Protein AF-X1IWS5-F1 (afdb_monomer_lite)

Radius of gyration: 31.5 Å; chains: 1; bounding box: 77×62×63 Å

Foldseek 3Di:
DVVVVVVVVVVVVVVVVVVLVCCQPPVADDPDDDPDDDDDPVVVVVVVVVVVVVVCCQQCVVPPCCPPPNPVVDDDDDDDDDDHSNVVVVVVVVVVVVVVVVVVVVPPDPDDPDQDDDPPDGDDSVPDQHSVNPCVVVCPPPVNVVVVVCVVVVVVVPVVVVVVVVVVVVVVVVVQPPVDPVSVVVVVVVVVVVVVVVCVVVVD

Secondary structure (DSSP, 8-state):
-HHHHHHHHHHHHHHHHHHHHHIIIIISPPSS---PPPPPHHHHHHHHHHHHHHHHHHHTTIIIIIIIIITTTSTTPPP-S---HHHHHHHHHHHHHHHHHHHHHH-SSPPP-PPP-BTTBPPPGGGS--TTGGGHHHHTSHHHHHHHHHHHTTTT-HHHHHHHHHHHHHHHHHTT--S-HHHHHHHHHHHHHHHHHHHHHHT-

Organism: NCBI:txid412755

pLDDT: mean 88.56, std 8.05, range [50.59, 98.0]

Structure (mmCIF, N/CA/C/O backbone):
data_AF-X1IWS5-F1
#
_entry.id   AF-X1IWS5-F1
#
loop_
_atom_site.group_PDB
_atom_site.id
_atom_site.type_symbol
_atom_site.label_atom_id
_atom_site.label_alt_id
_atom_site.label_comp_id
_atom_site.label_asym_id
_atom_site.label_entity_id
_atom_site.label_seq_id
_atom_site.pdbx_PDB_ins_code
_atom_site.Cartn_x
_atom_site.Cartn_y
_atom_site.Cartn_z
_atom_site.occupancy
_atom_site.B_iso_or_equiv
_atom_site.auth_seq_id
_atom_site.auth_comp_id
_atom_site.auth_asym_id
_atom_site.auth_atom_id
_atom_site.pdbx_PDB_model_num
ATOM 1 N N . VAL A 1 1 ? -4.267 10.497 -19.149 1.00 85.88 1 VAL A N 1
ATOM 2 C CA . VAL A 1 1 ? -5.538 9.809 -18.801 1.00 85.88 1 VAL A CA 1
ATOM 3 C C . VAL A 1 1 ? -5.326 8.331 -18.490 1.00 85.88 1 VAL A C 1
ATOM 5 O O . VAL A 1 1 ? -5.629 7.945 -17.374 1.00 85.88 1 VAL A O 1
ATOM 8 N N . VAL A 1 2 ? -4.747 7.526 -19.393 1.00 93.75 2 VAL A N 1
ATOM 9 C CA . VAL A 1 2 ? -4.527 6.076 -19.165 1.00 93.75 2 VAL A CA 1
ATOM 10 C C . VAL A 1 2 ? -3.767 5.785 -17.864 1.00 93.75 2 VAL A C 1
ATOM 12 O O . VAL A 1 2 ? -4.237 5.004 -17.050 1.00 93.75 2 VAL A O 1
ATOM 15 N N . TRP A 1 3 ? -2.659 6.485 -17.604 1.00 93.25 3 TRP A N 1
ATOM 16 C CA . TRP A 1 3 ? -1.883 6.320 -16.366 1.00 93.25 3 TRP A CA 1
ATOM 17 C C . TRP A 1 3 ? -2.678 6.617 -15.092 1.00 93.25 3 TRP A C 1
ATOM 19 O O . TRP A 1 3 ? -2.569 5.881 -14.117 1.00 93.25 3 TRP A O 1
ATOM 29 N N . LEU A 1 4 ? -3.511 7.662 -15.112 1.00 90.44 4 LEU A N 1
ATOM 30 C CA . LEU A 1 4 ? -4.371 8.013 -13.980 1.00 90.44 4 LEU A CA 1
ATOM 31 C C . LEU A 1 4 ? -5.447 6.950 -13.765 1.00 90.44 4 LEU A C 1
ATOM 33 O O . LEU A 1 4 ? -5.669 6.539 -12.633 1.00 90.44 4 LEU A O 1
ATOM 37 N N . ALA A 1 5 ? -6.064 6.460 -14.843 1.00 95.00 5 ALA A N 1
ATOM 38 C CA . ALA A 1 5 ? -7.051 5.389 -14.765 1.00 95.00 5 ALA A CA 1
ATOM 39 C C . ALA A 1 5 ? -6.439 4.106 -14.178 1.00 95.00 5 ALA A C 1
ATOM 41 O O . ALA A 1 5 ? -7.005 3.524 -13.254 1.00 95.00 5 ALA A O 1
ATOM 42 N N . THR A 1 6 ? -5.248 3.711 -14.639 1.00 95.31 6 THR A N 1
ATOM 43 C CA . THR A 1 6 ? -4.528 2.553 -14.093 1.00 95.31 6 THR A CA 1
ATOM 44 C C . THR A 1 6 ? -4.140 2.763 -12.628 1.00 95.31 6 THR A C 1
ATOM 46 O O . THR A 1 6 ? -4.289 1.844 -11.827 1.00 95.31 6 THR A O 1
ATOM 49 N N . ALA A 1 7 ? -3.692 3.963 -12.244 1.00 94.94 7 ALA A N 1
ATOM 50 C CA . ALA A 1 7 ? -3.345 4.279 -10.858 1.00 94.94 7 ALA A CA 1
ATOM 51 C C . ALA A 1 7 ? -4.570 4.246 -9.926 1.00 94.94 7 ALA A C 1
ATOM 53 O O . ALA A 1 7 ? -4.507 3.663 -8.843 1.00 94.94 7 ALA A O 1
ATOM 54 N N . MET A 1 8 ? -5.702 4.812 -10.356 1.00 95.88 8 MET A N 1
ATOM 55 C CA . MET A 1 8 ? -6.962 4.746 -9.610 1.00 95.88 8 MET A CA 1
ATOM 56 C C . MET A 1 8 ? -7.436 3.302 -9.455 1.00 95.88 8 MET A C 1
ATOM 58 O O . MET A 1 8 ? -7.786 2.888 -8.352 1.00 95.88 8 MET A O 1
ATOM 62 N N . PHE A 1 9 ? -7.380 2.514 -10.530 1.00 95.56 9 PHE A N 1
ATOM 63 C CA . PHE A 1 9 ? -7.715 1.096 -10.478 1.00 95.56 9 PHE A CA 1
ATOM 64 C C . PHE A 1 9 ? -6.797 0.336 -9.508 1.00 95.56 9 PHE A C 1
ATOM 66 O O . PHE A 1 9 ? -7.281 -0.397 -8.647 1.00 95.56 9 PHE A O 1
ATOM 73 N N . GLY A 1 10 ? -5.485 0.585 -9.555 1.00 95.44 10 GLY A N 1
ATOM 74 C CA . GLY A 1 10 ? -4.523 0.026 -8.604 1.00 95.44 10 GLY A CA 1
ATOM 75 C C . GLY A 1 10 ? -4.870 0.341 -7.145 1.00 95.44 10 GLY A C 1
ATOM 76 O O . GLY A 1 10 ? -4.892 -0.569 -6.321 1.00 95.44 10 GLY A O 1
ATOM 77 N N . SER A 1 11 ? -5.231 1.591 -6.839 1.00 96.75 11 SER A N 1
ATOM 78 C CA . SER A 1 11 ? -5.674 2.008 -5.497 1.00 96.75 11 SER A CA 1
ATOM 79 C C . SER A 1 11 ? -6.922 1.249 -5.020 1.00 96.75 11 SER A C 1
ATOM 81 O O . SER A 1 11 ? -7.015 0.835 -3.865 1.00 96.75 11 SER A O 1
ATOM 83 N N . THR A 1 12 ? -7.880 0.982 -5.914 1.00 95.06 12 THR A N 1
ATOM 84 C CA . THR A 1 12 ? -9.062 0.181 -5.545 1.00 95.06 12 THR A CA 1
ATOM 85 C C . THR A 1 12 ? -8.719 -1.282 -5.258 1.00 95.06 12 THR A C 1
ATOM 87 O O . THR A 1 12 ? -9.270 -1.870 -4.328 1.00 95.06 12 THR A O 1
ATOM 90 N N . LEU A 1 13 ? -7.771 -1.866 -6.000 1.00 93.94 13 LEU A N 1
ATOM 91 C CA . LEU A 1 13 ? -7.316 -3.237 -5.765 1.00 93.94 13 LEU A CA 1
ATOM 92 C C . LEU A 1 13 ? -6.534 -3.372 -4.453 1.0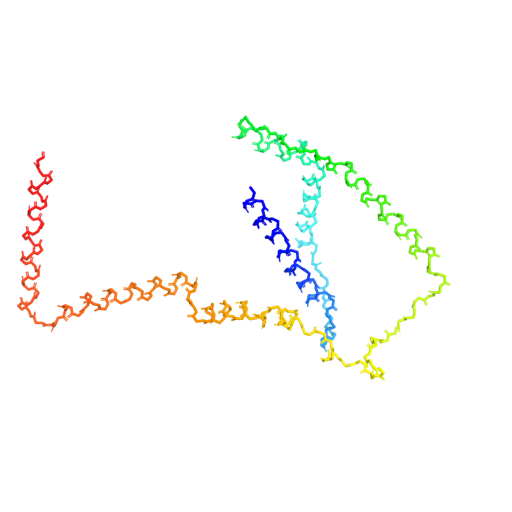0 93.94 13 LEU A C 1
ATOM 94 O O . LEU A 1 13 ? -6.697 -4.373 -3.753 1.00 93.94 13 LEU A O 1
ATOM 98 N N . THR A 1 14 ? -5.714 -2.379 -4.088 1.00 96.00 14 THR A N 1
ATOM 99 C CA . THR A 1 14 ? -5.007 -2.393 -2.798 1.00 96.00 14 THR A CA 1
ATOM 100 C C . THR A 1 14 ? -5.990 -2.287 -1.641 1.00 96.00 14 THR A C 1
ATOM 102 O O . THR A 1 14 ? -5.892 -3.075 -0.701 1.00 96.00 14 THR A O 1
ATOM 105 N N . LEU A 1 15 ? -6.988 -1.401 -1.735 1.00 95.88 15 LEU A N 1
ATOM 106 C CA . LEU A 1 15 ? -8.061 -1.309 -0.745 1.00 95.88 15 LEU A CA 1
ATOM 107 C C . LEU A 1 15 ? -8.789 -2.651 -0.588 1.00 95.88 15 LEU A C 1
ATOM 109 O O . LEU A 1 15 ? -8.927 -3.143 0.530 1.00 95.88 15 LEU A O 1
ATOM 113 N N . ALA A 1 16 ? -9.186 -3.286 -1.695 1.00 92.94 16 ALA A N 1
ATOM 114 C CA . ALA A 1 16 ? -9.821 -4.602 -1.669 1.00 92.94 16 ALA A CA 1
ATOM 115 C C . ALA A 1 16 ? -8.928 -5.658 -0.983 1.00 92.94 16 ALA A C 1
ATOM 117 O O . ALA A 1 16 ? -9.393 -6.436 -0.146 1.00 92.94 16 ALA A O 1
ATOM 118 N N . SER A 1 17 ? -7.625 -5.671 -1.274 1.00 93.12 17 SER A N 1
ATOM 119 C CA . SER A 1 17 ? -6.685 -6.584 -0.617 1.00 93.12 17 SER A CA 1
ATOM 120 C C . SER A 1 17 ? -6.613 -6.360 0.898 1.00 93.12 17 SER A C 1
ATOM 122 O O . SER A 1 17 ? -6.650 -7.328 1.657 1.00 93.12 17 SER A O 1
ATOM 124 N N . PHE A 1 18 ? -6.544 -5.105 1.353 1.00 95.19 18 PHE A N 1
ATOM 125 C CA . PHE A 1 18 ? -6.494 -4.788 2.783 1.00 95.19 18 PHE A CA 1
ATOM 126 C C . PHE A 1 18 ? -7.797 -5.122 3.509 1.00 95.19 18 PHE A C 1
ATOM 128 O O . PHE A 1 18 ? -7.741 -5.624 4.627 1.00 95.19 18 PHE A O 1
ATOM 135 N N . VAL A 1 19 ? -8.957 -4.931 2.874 1.00 94.00 19 VAL A N 1
ATOM 136 C CA . VAL A 1 19 ? -10.251 -5.345 3.442 1.00 94.00 19 VAL A CA 1
ATOM 137 C C . VAL A 1 19 ? -10.275 -6.852 3.694 1.00 94.00 19 VAL A C 1
ATOM 139 O O . VAL A 1 19 ? -10.638 -7.278 4.789 1.00 94.00 19 VAL A O 1
ATOM 142 N N . LYS A 1 20 ? -9.824 -7.661 2.723 1.00 93.50 20 LYS A N 1
ATOM 143 C CA . LYS A 1 20 ? -9.719 -9.115 2.907 1.00 93.50 20 LYS A CA 1
ATOM 144 C C . LYS A 1 20 ? -8.756 -9.469 4.038 1.00 93.50 20 LYS A C 1
ATOM 146 O O . LYS A 1 20 ? -9.070 -10.351 4.827 1.00 93.50 20 LYS A O 1
ATOM 151 N N . LEU A 1 21 ? -7.601 -8.804 4.109 1.00 93.94 21 LEU A N 1
ATOM 152 C CA . LEU A 1 21 ? -6.614 -9.039 5.163 1.00 93.94 21 LEU A CA 1
ATOM 153 C C . LEU A 1 21 ? -7.229 -8.767 6.539 1.00 93.94 21 LEU A C 1
ATOM 155 O O . LEU A 1 21 ? -7.232 -9.661 7.372 1.00 93.94 21 LEU A O 1
ATOM 159 N N . ILE A 1 22 ? -7.811 -7.584 6.748 1.00 94.00 22 ILE A N 1
ATOM 160 C CA . ILE A 1 22 ? -8.425 -7.196 8.028 1.00 94.00 22 ILE A CA 1
ATOM 161 C C . ILE A 1 22 ? -9.546 -8.165 8.412 1.00 94.00 22 ILE A C 1
ATOM 163 O O . ILE A 1 22 ? -9.623 -8.585 9.566 1.00 94.00 22 ILE A O 1
ATOM 167 N N . TYR A 1 23 ? -10.388 -8.545 7.445 1.00 91.19 23 TYR A N 1
ATOM 168 C CA . TYR A 1 23 ? -11.440 -9.528 7.670 1.00 91.19 23 TYR A CA 1
ATOM 169 C C . TYR A 1 23 ? -10.862 -10.867 8.142 1.00 91.19 23 TYR A C 1
ATOM 171 O O . TYR A 1 23 ? -11.242 -11.373 9.196 1.00 91.19 23 TYR A O 1
ATOM 179 N N . ALA A 1 24 ? -9.892 -11.392 7.394 1.00 90.25 24 ALA A N 1
ATOM 180 C CA . ALA A 1 24 ? -9.259 -12.676 7.653 1.00 90.25 24 ALA A CA 1
ATOM 181 C C . ALA A 1 24 ? -8.506 -12.728 8.988 1.00 90.25 24 ALA A C 1
ATOM 183 O O . ALA A 1 24 ? -8.481 -13.777 9.620 1.00 90.25 24 ALA A O 1
ATOM 184 N N . THR A 1 25 ? -7.871 -11.630 9.408 1.00 90.25 25 THR A N 1
ATOM 185 C CA . THR A 1 25 ? -7.008 -11.625 10.597 1.00 90.25 25 THR A CA 1
ATOM 186 C C . THR A 1 25 ? -7.722 -11.209 11.877 1.00 90.25 25 THR A C 1
ATOM 188 O O . THR A 1 25 ? -7.353 -11.698 12.938 1.00 90.25 25 THR A O 1
ATOM 191 N N . PHE A 1 26 ? -8.697 -10.295 11.806 1.00 89.75 26 PHE A N 1
ATOM 192 C CA . PHE A 1 26 ? -9.299 -9.684 13.001 1.00 89.75 26 PHE A CA 1
ATOM 193 C C . PHE A 1 26 ? -10.804 -9.906 13.146 1.00 89.75 26 PHE A C 1
ATOM 195 O O . PHE A 1 26 ? -11.304 -9.835 14.264 1.00 89.75 26 PHE A O 1
ATOM 202 N N . LEU A 1 27 ? -11.537 -10.122 12.048 1.00 87.56 27 LEU A N 1
ATOM 203 C CA . LEU A 1 27 ? -13.005 -10.213 12.079 1.00 87.56 27 LEU A CA 1
ATOM 204 C C . LEU A 1 27 ? -13.530 -11.642 11.926 1.00 87.56 27 LEU A C 1
ATOM 206 O O . LEU A 1 27 ? -14.724 -11.869 12.114 1.00 87.56 27 LEU A O 1
ATOM 210 N N . THR A 1 28 ? -12.668 -12.596 11.574 1.00 83.69 28 THR A N 1
ATOM 211 C CA . THR A 1 28 ? -13.048 -14.006 11.515 1.00 83.69 28 THR A CA 1
ATOM 212 C C . THR A 1 28 ? -13.202 -14.580 12.919 1.00 83.69 28 THR A C 1
ATOM 214 O O . THR A 1 28 ? -12.472 -14.215 13.843 1.00 83.69 28 THR A O 1
ATOM 217 N N . VAL A 1 29 ? -14.144 -15.507 13.081 1.00 78.50 29 VAL A N 1
ATOM 218 C CA . VAL A 1 29 ? -14.305 -16.239 14.339 1.00 78.50 29 VAL A CA 1
ATOM 219 C C . VAL A 1 29 ? -13.147 -17.235 14.458 1.00 78.50 29 VAL A C 1
ATOM 221 O O . VAL A 1 29 ? -12.922 -18.004 13.522 1.00 78.50 29 VAL A O 1
ATOM 224 N N . PRO A 1 30 ? -12.381 -17.229 15.562 1.00 74.88 30 PRO A N 1
ATOM 225 C CA . PRO A 1 30 ? -11.330 -18.214 15.763 1.00 74.88 30 PRO A CA 1
ATOM 226 C C . PRO A 1 30 ? -11.950 -19.591 16.013 1.00 74.88 30 PRO A C 1
ATOM 228 O O . PRO A 1 30 ? -12.852 -19.726 16.835 1.00 74.88 30 PRO A O 1
ATOM 231 N N . GLU A 1 31 ? -11.421 -20.629 15.364 1.00 70.12 31 GLU A N 1
ATOM 232 C CA . GLU A 1 31 ? -11.862 -22.014 15.596 1.00 70.12 31 GLU A CA 1
ATOM 233 C C . GLU A 1 31 ? -11.611 -22.470 17.042 1.00 70.12 31 GLU A C 1
ATOM 235 O O . GLU A 1 31 ? -12.337 -23.310 17.573 1.00 70.12 31 GLU A O 1
ATOM 240 N N . LYS A 1 32 ? -10.572 -21.927 17.698 1.00 74.62 32 LYS A N 1
ATOM 241 C CA . LYS A 1 32 ? -10.212 -22.247 19.084 1.00 74.62 32 LYS A CA 1
ATOM 242 C C . LYS A 1 32 ? -9.788 -20.990 19.847 1.00 74.62 32 LYS A C 1
ATOM 244 O O . LYS A 1 32 ? -8.944 -20.238 19.355 1.00 74.62 32 LYS A O 1
ATOM 249 N N . PRO A 1 33 ? -10.308 -20.766 21.066 1.00 68.31 33 PRO A N 1
ATOM 250 C CA . PRO A 1 33 ? -9.849 -19.679 21.914 1.00 68.31 33 PRO A CA 1
ATOM 251 C C . PRO A 1 33 ? -8.447 -20.008 22.435 1.00 68.31 33 PRO A C 1
ATOM 253 O O . PRO A 1 33 ? -8.267 -20.830 23.332 1.00 68.31 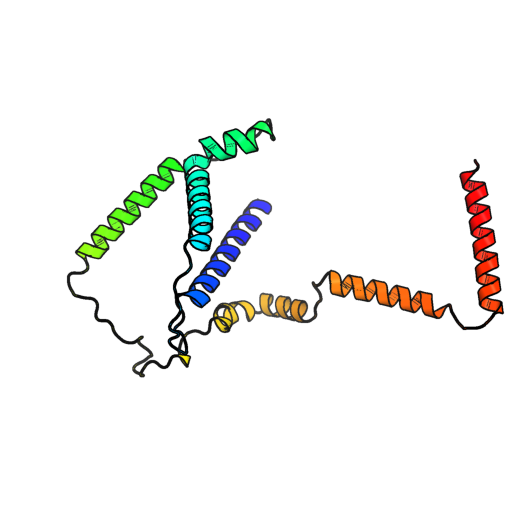33 PRO A O 1
ATOM 256 N N . HIS A 1 34 ? -7.433 -19.373 21.857 1.00 73.75 34 HIS A N 1
ATOM 257 C CA . HIS A 1 34 ? -6.071 -19.444 22.368 1.00 73.75 34 HIS A CA 1
ATOM 258 C C . HIS A 1 34 ? -5.842 -18.311 23.370 1.00 73.75 34 HIS A C 1
ATOM 260 O O . HIS A 1 34 ? -6.122 -17.150 23.079 1.00 73.75 34 HIS A O 1
ATOM 266 N N . SER A 1 35 ? -5.303 -18.629 24.550 1.00 78.62 35 SER A N 1
ATOM 267 C CA . SER A 1 35 ? -4.837 -17.619 25.504 1.00 78.62 35 SER A CA 1
ATOM 268 C C . SER A 1 35 ? -3.512 -17.035 25.009 1.00 78.62 35 SER A C 1
ATOM 270 O O . SER A 1 35 ? -2.429 -17.475 25.404 1.00 78.62 35 SER A O 1
ATOM 272 N N . VAL A 1 36 ? -3.592 -16.094 24.072 1.00 83.50 36 VAL A N 1
ATOM 273 C CA . VAL A 1 36 ? -2.417 -15.442 23.490 1.00 83.50 36 VAL A CA 1
ATOM 274 C C . VAL A 1 36 ? -2.050 -14.224 24.329 1.00 83.50 36 VAL A C 1
ATOM 276 O O . VAL A 1 36 ? -2.916 -13.473 24.774 1.00 83.50 36 VAL A O 1
ATOM 279 N N . LYS A 1 37 ? -0.753 -14.032 24.570 1.00 86.00 37 LYS A N 1
ATOM 280 C CA . LYS A 1 37 ? -0.247 -12.828 25.228 1.00 86.00 37 LYS A CA 1
ATOM 281 C C . LYS A 1 37 ? -0.168 -11.690 24.213 1.00 86.00 37 LYS A C 1
ATOM 283 O O . LYS A 1 37 ? 0.318 -11.896 23.103 1.00 86.00 37 LYS A O 1
ATOM 288 N N . GLU A 1 38 ? -0.581 -10.500 24.637 1.00 86.75 38 GLU A N 1
ATOM 289 C CA . GLU A 1 38 ? -0.442 -9.274 23.851 1.00 86.75 38 GLU A CA 1
ATOM 290 C C . GLU A 1 38 ? 1.018 -8.955 23.503 1.00 86.75 38 GLU A C 1
ATOM 292 O O . GLU A 1 38 ? 1.970 -9.369 24.180 1.00 86.75 38 GLU A O 1
ATOM 297 N N . VAL A 1 39 ? 1.179 -8.195 22.422 1.00 89.81 39 VAL A N 1
ATOM 298 C CA . VAL A 1 39 ? 2.477 -7.829 21.850 1.00 89.81 39 VAL A CA 1
ATOM 299 C C . VAL A 1 39 ? 3.349 -7.094 22.879 1.00 89.81 39 VAL A C 1
ATOM 301 O O . VAL A 1 39 ? 2.885 -6.244 23.637 1.00 89.81 39 VAL A O 1
ATOM 304 N N . SER A 1 40 ? 4.648 -7.410 22.909 1.00 92.88 40 SER A N 1
ATOM 305 C CA . SER A 1 40 ? 5.596 -6.766 23.824 1.00 92.88 40 SER A CA 1
ATOM 306 C C . SER A 1 40 ? 5.856 -5.299 23.452 1.00 92.88 40 SER A C 1
ATOM 308 O O . SER A 1 40 ? 5.810 -4.908 22.282 1.00 92.88 40 SER A O 1
ATOM 310 N N . ALA A 1 41 ? 6.212 -4.479 24.446 1.00 90.12 41 ALA A N 1
ATOM 311 C CA . ALA A 1 41 ? 6.470 -3.049 24.245 1.00 90.12 41 ALA A CA 1
ATOM 312 C C . ALA A 1 41 ? 7.549 -2.769 23.178 1.00 90.12 41 ALA A C 1
ATOM 314 O O . ALA A 1 41 ? 7.423 -1.821 22.407 1.00 90.12 41 ALA A O 1
ATOM 315 N N . SER A 1 42 ? 8.568 -3.632 23.070 1.00 94.06 42 SER A N 1
ATOM 316 C CA . SER A 1 42 ? 9.640 -3.495 22.073 1.00 94.06 42 SER A CA 1
ATOM 317 C C . SER A 1 42 ? 9.150 -3.593 20.626 1.00 94.06 42 SER A C 1
ATOM 319 O O . SER A 1 42 ? 9.801 -3.051 19.738 1.00 94.06 42 SER A O 1
ATOM 321 N N . MET A 1 43 ? 8.035 -4.284 20.373 1.00 93.62 43 MET A N 1
ATOM 322 C CA . MET A 1 43 ? 7.447 -4.401 19.036 1.00 93.62 43 MET A CA 1
ATOM 323 C C . MET A 1 43 ? 6.362 -3.341 18.805 1.00 93.62 43 MET A C 1
ATOM 325 O O . MET A 1 43 ? 6.216 -2.844 17.691 1.00 93.62 43 MET A O 1
ATOM 329 N N . TRP A 1 44 ? 5.649 -2.933 19.859 1.00 95.25 44 TRP A N 1
ATOM 330 C CA . TRP A 1 44 ? 4.635 -1.879 19.779 1.00 95.25 44 TRP A CA 1
ATOM 331 C C . TRP A 1 44 ? 5.232 -0.496 19.478 1.00 95.25 44 TRP A C 1
ATOM 333 O O . TRP A 1 44 ? 4.692 0.231 18.645 1.00 95.25 44 TRP A O 1
ATOM 343 N N . ILE A 1 45 ? 6.377 -0.153 20.084 1.00 95.81 45 ILE A N 1
ATOM 344 C CA . ILE A 1 45 ? 7.021 1.161 19.910 1.00 95.81 45 ILE A CA 1
ATOM 345 C C . ILE A 1 45 ? 7.320 1.468 18.425 1.00 95.81 45 ILE A C 1
ATOM 347 O O . ILE A 1 45 ? 6.856 2.507 17.948 1.00 95.81 45 ILE A O 1
ATOM 351 N N . PRO A 1 46 ? 8.008 0.598 17.649 1.00 95.88 46 PRO A N 1
ATOM 352 C CA . PRO A 1 46 ? 8.225 0.843 16.222 1.00 95.88 46 PRO A CA 1
ATOM 353 C C . PRO A 1 46 ? 6.930 1.018 15.423 1.00 95.88 46 PRO A C 1
ATOM 355 O O . PRO A 1 46 ? 6.862 1.887 14.557 1.00 95.88 46 PRO A O 1
ATOM 358 N N . MET A 1 47 ? 5.888 0.233 15.720 1.00 95.62 47 MET A N 1
ATOM 359 C CA . MET A 1 47 ? 4.609 0.322 15.006 1.00 95.62 47 MET A CA 1
ATOM 360 C C . MET A 1 47 ? 3.923 1.672 15.231 1.00 95.62 47 MET A C 1
ATOM 362 O O . MET A 1 47 ? 3.445 2.286 14.278 1.00 95.62 47 MET A O 1
ATOM 366 N N . VAL A 1 48 ? 3.923 2.170 16.470 1.00 96.00 48 VAL A N 1
ATOM 367 C CA . VAL A 1 48 ? 3.348 3.481 16.804 1.00 96.00 48 VAL A CA 1
ATOM 368 C C . VAL A 1 48 ? 4.140 4.616 16.175 1.00 96.00 48 VAL A C 1
ATOM 370 O O . VAL A 1 48 ? 3.542 5.553 15.652 1.00 96.00 48 VAL A O 1
ATOM 373 N N . ILE A 1 49 ? 5.472 4.524 16.172 1.00 97.38 49 ILE A N 1
ATOM 374 C CA . ILE A 1 49 ? 6.327 5.516 15.512 1.00 97.38 49 ILE A CA 1
ATOM 375 C C . ILE A 1 49 ? 6.003 5.576 14.015 1.00 97.38 49 ILE A C 1
ATOM 377 O O . ILE A 1 49 ? 5.782 6.663 13.483 1.00 97.38 49 ILE A O 1
ATOM 381 N N . MET A 1 50 ? 5.906 4.424 13.343 1.00 96.88 50 MET A N 1
ATOM 382 C CA . MET A 1 50 ? 5.567 4.366 11.918 1.00 96.88 50 MET A CA 1
ATOM 383 C C . MET A 1 50 ? 4.167 4.917 11.639 1.00 96.88 50 MET A C 1
ATOM 385 O O . MET A 1 50 ? 4.003 5.728 10.730 1.00 96.88 50 MET A O 1
ATOM 389 N N . ALA A 1 51 ? 3.170 4.550 12.447 1.00 96.94 51 ALA A N 1
ATOM 390 C CA . ALA A 1 51 ? 1.815 5.080 12.318 1.00 96.94 51 ALA A CA 1
ATOM 391 C C . ALA A 1 51 ? 1.776 6.607 12.510 1.00 96.94 51 ALA A C 1
ATOM 393 O O . ALA A 1 51 ? 1.150 7.320 11.724 1.00 96.94 51 ALA A O 1
ATOM 394 N N . GLY A 1 52 ? 2.500 7.122 13.508 1.00 96.56 52 GLY A N 1
ATOM 395 C CA . GLY A 1 52 ? 2.642 8.556 13.750 1.00 96.56 52 GLY A CA 1
ATOM 396 C C . GLY A 1 52 ? 3.280 9.284 12.567 1.00 96.56 52 GLY A C 1
ATOM 397 O O . GLY A 1 52 ? 2.755 10.303 12.120 1.00 96.56 52 GLY A O 1
ATOM 398 N N . LEU A 1 53 ? 4.359 8.734 11.999 1.00 95.50 53 LEU A N 1
ATOM 399 C CA . LEU A 1 53 ? 5.000 9.281 10.801 1.00 95.50 53 LEU A CA 1
ATOM 400 C C . LEU A 1 53 ? 4.047 9.310 9.601 1.00 95.50 53 LEU A C 1
ATOM 402 O O . LEU A 1 53 ? 3.994 10.324 8.905 1.00 95.50 53 LEU A O 1
ATOM 406 N N . CYS A 1 54 ? 3.253 8.256 9.384 1.00 95.19 54 CYS A N 1
ATOM 407 C CA . CYS A 1 54 ? 2.249 8.226 8.318 1.00 95.19 54 CYS A CA 1
ATOM 408 C C . CYS A 1 54 ? 1.221 9.358 8.463 1.00 95.19 54 CYS A C 1
ATOM 410 O O . CYS A 1 54 ? 0.903 10.026 7.479 1.00 95.19 54 CYS A O 1
ATOM 412 N N . ILE A 1 55 ? 0.736 9.613 9.681 1.00 94.81 55 ILE A N 1
ATOM 413 C CA . ILE A 1 55 ? -0.225 10.692 9.946 1.00 94.81 55 ILE A CA 1
ATOM 414 C C . ILE A 1 55 ? 0.433 12.062 9.737 1.00 94.81 55 ILE A C 1
ATOM 416 O O . ILE A 1 55 ? -0.121 12.901 9.027 1.00 94.81 55 ILE A O 1
ATOM 420 N N . ILE A 1 56 ? 1.628 12.286 10.292 1.00 93.88 56 ILE A N 1
ATOM 421 C CA . ILE A 1 56 ? 2.349 13.565 10.169 1.00 93.88 56 ILE A CA 1
ATOM 422 C C . ILE A 1 56 ? 2.649 13.879 8.700 1.00 93.88 56 ILE A C 1
ATOM 424 O O . ILE A 1 56 ? 2.413 15.001 8.252 1.00 93.88 56 ILE A O 1
ATOM 428 N N . PHE A 1 57 ? 3.129 12.900 7.930 1.00 94.31 57 PHE A N 1
ATOM 429 C CA . PHE A 1 57 ? 3.438 13.091 6.511 1.00 94.31 57 PHE A CA 1
ATOM 430 C C . PHE A 1 57 ? 2.172 13.286 5.671 1.00 94.31 57 PHE A C 1
ATOM 432 O O . PHE A 1 57 ? 2.198 14.065 4.721 1.00 94.31 57 PHE A O 1
ATOM 439 N N . GLY A 1 58 ? 1.064 12.629 6.027 1.00 92.50 58 GLY A N 1
ATOM 440 C CA . GLY A 1 58 ? -0.222 12.799 5.351 1.00 92.50 58 GLY A CA 1
ATOM 441 C C . GLY A 1 58 ? -0.836 14.182 5.584 1.00 92.50 58 GLY A C 1
ATOM 442 O O . GLY A 1 58 ? -1.118 14.911 4.632 1.00 92.50 58 GLY A O 1
ATOM 443 N N . VAL A 1 59 ? -1.008 14.578 6.847 1.00 93.94 59 VAL A N 1
ATOM 444 C CA . VAL A 1 59 ? -1.625 15.865 7.219 1.00 93.94 59 VAL A CA 1
ATOM 445 C C . VAL A 1 59 ? -0.713 17.038 6.847 1.00 93.94 59 VAL A C 1
ATOM 447 O O . VAL A 1 59 ? -1.168 18.053 6.319 1.00 93.94 59 VAL A O 1
ATOM 450 N N . GLY A 1 60 ? 0.592 16.886 7.072 1.00 92.25 60 GLY A N 1
ATOM 451 C CA . GLY A 1 60 ? 1.621 17.883 6.787 1.00 92.25 60 GLY A CA 1
ATOM 452 C C . GLY A 1 60 ? 2.200 17.821 5.373 1.00 92.25 60 GLY A C 1
ATOM 453 O O . GLY A 1 60 ? 3.304 18.326 5.176 1.00 92.25 60 GLY A O 1
ATOM 454 N N . ALA A 1 61 ? 1.505 17.219 4.397 1.00 90.94 61 ALA A N 1
ATOM 455 C CA . ALA A 1 61 ? 2.071 16.864 3.089 1.00 90.94 61 ALA A CA 1
ATOM 456 C C . ALA A 1 61 ? 2.819 18.013 2.380 1.00 90.94 61 ALA A C 1
ATOM 458 O O . ALA A 1 61 ? 3.949 17.840 1.924 1.00 90.94 61 ALA A O 1
ATOM 459 N N . TRP A 1 62 ? 2.228 19.210 2.328 1.00 88.12 62 TRP A N 1
ATOM 460 C CA . TRP A 1 62 ? 2.863 20.378 1.702 1.00 88.12 62 TRP A CA 1
ATOM 461 C C . TRP A 1 62 ? 4.038 20.936 2.509 1.00 88.12 62 TRP A C 1
ATOM 463 O O . TRP A 1 62 ? 5.022 21.391 1.933 1.00 88.12 62 TRP A O 1
ATOM 473 N N . GLY A 1 63 ? 3.939 20.911 3.839 1.00 87.94 63 GLY A N 1
ATOM 474 C CA . GLY A 1 63 ? 4.925 21.521 4.729 1.00 87.94 63 GLY A CA 1
ATOM 475 C C . GLY A 1 63 ? 6.169 20.666 4.950 1.00 87.94 63 GLY A C 1
ATOM 476 O O . GLY A 1 63 ? 7.244 21.225 5.154 1.00 87.94 63 GLY A O 1
ATOM 477 N N . ILE A 1 64 ? 6.024 19.335 4.908 1.00 90.69 64 ILE A N 1
ATOM 478 C CA . ILE A 1 64 ? 7.084 18.389 5.271 1.00 90.69 64 ILE A CA 1
ATOM 479 C C . ILE A 1 64 ? 7.576 17.596 4.044 1.00 90.69 64 ILE A C 1
ATOM 481 O O . ILE A 1 64 ? 8.623 17.967 3.504 1.00 90.69 64 ILE A O 1
ATOM 485 N N . PRO A 1 65 ? 6.879 16.546 3.553 1.00 90.12 65 PRO A N 1
ATOM 486 C CA . PRO A 1 65 ? 7.435 15.682 2.517 1.00 90.12 65 PRO A CA 1
ATOM 487 C C . PRO A 1 65 ? 7.678 16.422 1.197 1.00 90.12 65 PRO A C 1
ATOM 489 O O . PRO A 1 65 ? 8.746 16.269 0.605 1.00 90.12 65 PRO A O 1
ATOM 492 N N . LEU A 1 66 ? 6.751 17.280 0.750 1.00 88.19 66 LEU A N 1
ATOM 493 C CA . LEU A 1 66 ? 6.948 18.011 -0.506 1.00 88.19 66 LEU A CA 1
ATOM 494 C C . LEU A 1 66 ? 8.069 19.047 -0.400 1.00 88.19 66 LEU A C 1
ATOM 496 O O . LEU A 1 66 ? 8.938 19.084 -1.268 1.00 88.19 66 LEU A O 1
ATOM 500 N N . LYS A 1 67 ? 8.076 19.864 0.660 1.00 89.06 67 LYS A N 1
ATOM 501 C CA . LYS A 1 67 ? 9.045 20.956 0.827 1.00 89.06 67 LYS A CA 1
ATOM 502 C C . LYS A 1 67 ? 10.480 20.465 1.021 1.00 89.06 67 LYS A C 1
ATOM 504 O O . LYS A 1 67 ? 11.384 21.043 0.427 1.00 89.06 67 LYS A O 1
ATOM 509 N N . PHE A 1 68 ? 10.695 19.448 1.857 1.00 90.56 68 PHE A N 1
ATOM 510 C CA . PHE A 1 68 ? 12.049 19.026 2.234 1.00 90.56 68 PHE A CA 1
ATOM 511 C C . PHE A 1 68 ? 12.614 17.896 1.370 1.00 90.56 68 PHE A C 1
ATOM 513 O O . PHE A 1 68 ? 13.828 17.841 1.206 1.00 90.56 68 PHE A O 1
ATOM 520 N N . PHE A 1 69 ? 11.777 17.013 0.811 1.00 90.38 69 PHE A N 1
ATOM 521 C CA . PHE A 1 69 ? 12.263 15.828 0.091 1.00 90.38 69 PHE A CA 1
ATOM 522 C C . PHE A 1 69 ? 12.051 15.913 -1.422 1.00 90.38 69 PHE A C 1
ATOM 524 O O . PHE A 1 69 ? 12.961 15.593 -2.178 1.00 90.38 69 PHE A O 1
ATOM 531 N N . VAL A 1 70 ? 10.867 16.336 -1.883 1.00 90.06 70 VAL A N 1
ATOM 532 C CA . VAL A 1 70 ? 10.502 16.227 -3.311 1.00 90.06 70 VAL A CA 1
ATOM 533 C C . VAL A 1 70 ? 10.908 17.463 -4.117 1.00 90.06 70 VAL A C 1
ATOM 535 O O . VAL A 1 70 ? 11.613 17.347 -5.118 1.00 90.06 70 VAL A O 1
ATOM 538 N N . LEU A 1 71 ? 10.482 18.654 -3.689 1.00 89.12 71 LEU A N 1
ATOM 539 C CA . LEU A 1 71 ? 10.697 19.904 -4.428 1.00 89.12 71 LEU A CA 1
ATOM 540 C C . LEU A 1 71 ? 12.176 20.294 -4.614 1.00 89.12 71 LEU A C 1
ATOM 542 O O . L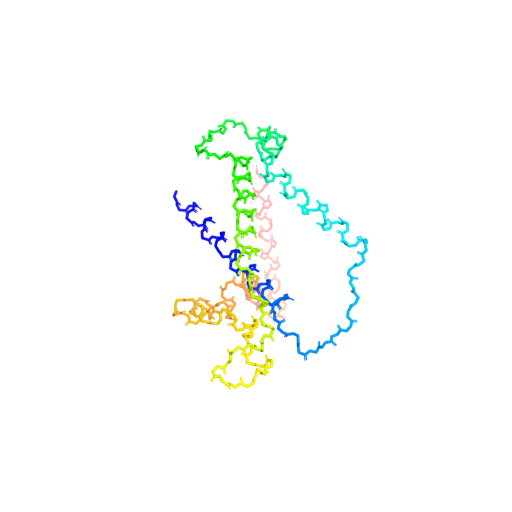EU A 1 71 ? 12.489 20.834 -5.674 1.00 89.12 71 LEU A O 1
ATOM 546 N N . PRO A 1 72 ? 13.104 20.009 -3.675 1.00 90.12 72 PRO A N 1
ATOM 547 C CA . PRO A 1 72 ? 14.527 20.267 -3.901 1.00 90.12 72 PRO A CA 1
ATOM 548 C C . PRO A 1 72 ? 15.141 19.399 -5.009 1.00 90.12 72 PRO A C 1
ATOM 550 O O . PRO A 1 72 ? 16.139 19.790 -5.605 1.00 90.12 72 PRO A O 1
ATOM 553 N N . VAL A 1 73 ? 14.560 18.225 -5.278 1.00 92.12 73 VAL A N 1
ATOM 554 C CA . VAL A 1 73 ? 15.089 17.242 -6.237 1.00 92.12 73 VAL A CA 1
ATOM 555 C C . VAL A 1 73 ? 14.473 17.418 -7.627 1.00 92.12 73 VAL A C 1
ATOM 557 O O . VAL A 1 73 ? 15.119 17.110 -8.626 1.00 92.12 73 VAL A O 1
ATOM 560 N N . VAL A 1 74 ? 13.239 17.927 -7.715 1.00 89.25 74 VAL A N 1
ATOM 561 C CA . VAL A 1 74 ? 12.499 18.050 -8.982 1.00 89.25 74 VAL A CA 1
ATOM 562 C C . VAL A 1 74 ? 12.105 19.511 -9.245 1.00 89.25 74 VAL A C 1
ATOM 564 O O . VAL A 1 74 ? 11.023 19.942 -8.834 1.00 89.25 74 VAL A O 1
ATOM 567 N N . PRO A 1 75 ? 12.953 20.298 -9.934 1.00 81.81 75 PRO A N 1
ATOM 568 C CA . PRO A 1 75 ? 12.622 21.674 -10.292 1.00 81.81 75 PRO A CA 1
ATOM 569 C C . PRO A 1 75 ? 11.568 21.734 -11.413 1.00 81.81 75 PRO A C 1
ATOM 571 O O . PRO A 1 75 ? 11.526 20.878 -12.294 1.00 81.81 75 PRO A O 1
ATOM 574 N N . GLY A 1 76 ? 10.734 22.782 -11.411 1.00 81.44 76 GLY A N 1
ATOM 575 C CA . GLY A 1 76 ? 9.854 23.117 -12.543 1.00 81.44 76 GLY A CA 1
ATOM 576 C C . GLY A 1 76 ? 8.506 22.387 -12.610 1.00 81.44 76 GLY A C 1
ATOM 577 O O . GLY A 1 76 ? 7.881 22.363 -13.667 1.00 81.44 76 GLY A O 1
ATOM 578 N N . VAL A 1 77 ? 8.028 21.802 -11.508 1.00 82.56 77 VAL A N 1
ATOM 579 C CA . VAL A 1 77 ? 6.715 21.137 -11.465 1.00 82.56 77 VAL A CA 1
ATOM 580 C C . VAL A 1 77 ? 5.561 22.132 -11.304 1.00 82.56 77 VAL A C 1
ATOM 582 O O . VAL A 1 77 ? 5.498 22.894 -10.342 1.00 82.56 77 VAL A O 1
ATOM 585 N N . SER A 1 78 ? 4.606 22.093 -12.233 1.00 81.31 78 SER A N 1
ATOM 586 C CA . SER A 1 78 ? 3.331 22.805 -12.117 1.00 81.31 78 SER A CA 1
ATOM 587 C C . SER A 1 78 ? 2.277 21.891 -11.494 1.00 81.31 78 SER A C 1
ATOM 589 O O . SER A 1 78 ? 1.936 20.851 -12.063 1.00 81.31 78 SER A O 1
ATOM 591 N N . PHE A 1 79 ? 1.723 22.281 -10.350 1.00 81.81 79 PHE A N 1
ATOM 592 C CA . PHE A 1 79 ? 0.636 21.540 -9.718 1.00 81.81 79 PHE A CA 1
ATOM 593 C C . PHE A 1 79 ? -0.706 21.967 -10.312 1.00 81.81 79 PHE A C 1
ATOM 595 O O . PHE A 1 79 ? -1.117 23.117 -10.179 1.00 81.81 79 PHE A O 1
ATOM 602 N N . SER A 1 80 ? -1.395 21.031 -10.962 1.00 80.44 80 SER A N 1
ATOM 603 C CA . SER A 1 80 ? -2.783 21.203 -11.385 1.00 80.44 80 SER A CA 1
ATOM 604 C C . SER A 1 80 ? -3.677 20.434 -10.415 1.00 80.44 80 SER A C 1
ATOM 606 O O . SER A 1 80 ? -3.689 19.204 -10.417 1.00 80.44 80 SER A O 1
ATOM 608 N N . GLY A 1 81 ? -4.364 21.156 -9.528 1.00 80.81 81 GLY A N 1
ATOM 609 C CA . GLY A 1 81 ? -5.267 20.578 -8.532 1.00 80.81 81 GLY A CA 1
ATOM 610 C C . GLY A 1 81 ? -5.222 21.311 -7.195 1.00 80.81 81 GLY A C 1
ATOM 611 O O . GLY A 1 81 ? -4.175 21.793 -6.767 1.00 80.81 81 GLY A O 1
ATOM 612 N N . TYR A 1 82 ? -6.372 21.387 -6.527 1.00 85.25 82 TYR A N 1
ATOM 613 C CA . TYR A 1 82 ? -6.487 21.986 -5.201 1.00 85.25 82 TYR A CA 1
ATOM 614 C C . TYR A 1 82 ? -6.582 20.881 -4.150 1.00 85.25 82 TYR A C 1
ATOM 616 O O . TYR A 1 82 ? -7.624 20.249 -3.990 1.00 85.25 82 TYR A O 1
ATOM 624 N N . TRP A 1 83 ? -5.478 20.626 -3.450 1.00 87.88 83 TRP A N 1
ATOM 625 C CA . TRP A 1 83 ? -5.430 19.656 -2.359 1.00 87.88 83 TRP A CA 1
ATOM 626 C C . TRP A 1 83 ? -4.955 20.334 -1.079 1.00 87.88 83 TRP A C 1
ATOM 628 O O . TRP A 1 83 ? -3.806 20.765 -0.989 1.00 87.88 83 TRP A O 1
ATOM 638 N N . GLN A 1 84 ? -5.835 20.413 -0.080 1.00 91.56 84 GLN A N 1
ATOM 639 C CA . GLN A 1 84 ? -5.536 20.971 1.239 1.00 91.56 84 GLN A CA 1
ATOM 640 C C . GLN A 1 84 ? -5.704 19.888 2.319 1.00 91.56 84 GLN A C 1
ATOM 642 O O . GLN A 1 84 ? -6.789 19.757 2.891 1.00 91.56 84 GLN A O 1
ATOM 647 N N . PRO A 1 85 ? -4.641 19.115 2.623 1.00 91.88 85 PRO A N 1
ATOM 648 C CA . PRO A 1 85 ? -4.725 17.993 3.556 1.00 91.88 85 PRO A CA 1
ATOM 649 C C . PRO A 1 85 ? -5.162 18.412 4.967 1.00 91.88 85 PRO A C 1
ATOM 651 O O . PRO A 1 85 ? -5.910 17.685 5.618 1.00 91.88 85 PRO A O 1
ATOM 654 N N . GLY A 1 86 ? -4.758 19.604 5.426 1.00 91.69 86 GLY A N 1
ATOM 655 C CA . GLY A 1 86 ? -5.157 20.132 6.735 1.00 91.69 86 GLY A CA 1
ATOM 656 C C . GLY A 1 86 ? -6.670 20.332 6.858 1.00 91.69 86 GLY A C 1
ATOM 657 O O . GLY A 1 86 ? -7.280 19.842 7.807 1.00 91.69 86 GLY A O 1
ATOM 658 N N . LEU A 1 87 ? -7.290 20.977 5.863 1.00 93.56 87 LEU A N 1
ATOM 659 C CA . LEU A 1 87 ? -8.740 21.183 5.841 1.00 93.56 87 LEU A CA 1
ATOM 660 C C . LEU A 1 87 ? -9.492 19.851 5.714 1.00 93.56 87 LEU A C 1
ATOM 662 O O . LEU A 1 87 ? -10.456 19.623 6.440 1.00 93.56 87 LEU A O 1
ATOM 666 N N . ALA A 1 88 ? -9.028 18.951 4.842 1.00 94.31 88 ALA A N 1
ATOM 667 C CA . ALA A 1 88 ? -9.635 17.632 4.670 1.00 94.31 88 ALA A CA 1
ATOM 668 C C . ALA A 1 88 ? -9.630 16.819 5.977 1.00 94.31 88 ALA A C 1
ATOM 670 O O . ALA A 1 88 ? -10.642 16.222 6.344 1.00 94.31 88 ALA A O 1
ATOM 671 N N . THR A 1 89 ? -8.515 16.844 6.710 1.00 94.75 89 THR A N 1
ATOM 672 C CA . THR A 1 89 ? -8.383 16.144 7.997 1.00 94.75 89 THR A CA 1
ATOM 673 C C . THR A 1 89 ? -9.318 16.739 9.048 1.00 94.75 89 THR A C 1
ATOM 675 O O . THR A 1 89 ? -9.987 15.995 9.761 1.00 94.75 89 THR A O 1
ATOM 678 N N . LEU A 1 90 ? -9.427 18.071 9.114 1.00 96.00 90 LEU A N 1
ATOM 679 C CA . LEU A 1 90 ? -10.351 18.745 10.028 1.00 96.00 90 LEU A CA 1
ATOM 680 C C . LEU A 1 90 ? -11.807 18.338 9.762 1.00 96.00 90 LEU A C 1
ATOM 682 O O . LEU A 1 90 ? -12.520 17.965 10.691 1.00 96.00 90 LEU A O 1
ATOM 686 N N . LEU A 1 91 ? -12.238 18.364 8.497 1.00 96.56 91 LEU A N 1
ATOM 687 C CA . LEU A 1 91 ? -13.593 17.958 8.113 1.00 96.56 91 LEU A CA 1
ATOM 688 C C . LEU A 1 91 ? -13.864 16.486 8.444 1.00 96.56 91 LEU A C 1
ATOM 690 O O . LEU A 1 91 ? -14.947 16.153 8.920 1.00 96.56 91 LEU A O 1
ATOM 694 N N . MET A 1 92 ? -12.873 15.614 8.250 1.00 96.25 92 MET A N 1
ATOM 695 C CA . MET A 1 92 ? -12.973 14.199 8.607 1.00 96.25 92 MET A CA 1
ATOM 696 C C . MET A 1 92 ? -13.138 13.999 10.121 1.00 96.25 92 MET A C 1
ATOM 698 O O . MET A 1 92 ? -13.986 13.217 10.544 1.00 96.25 92 MET A O 1
ATOM 702 N N . ILE A 1 93 ? -12.386 14.740 10.942 1.00 96.94 93 ILE A N 1
ATOM 703 C CA . ILE A 1 93 ? -12.520 14.707 12.406 1.00 96.94 93 ILE A CA 1
ATOM 704 C C . ILE A 1 93 ? -13.915 15.180 12.829 1.00 96.94 93 ILE A C 1
ATOM 706 O O . ILE A 1 93 ? -14.559 14.516 13.638 1.00 96.94 93 ILE A O 1
ATOM 710 N N . ILE A 1 94 ? -14.415 16.279 12.254 1.00 98.00 94 ILE A N 1
ATOM 711 C CA . ILE A 1 94 ? -15.769 16.784 12.537 1.00 98.00 94 ILE A CA 1
ATOM 712 C C . ILE A 1 94 ? -16.822 15.725 12.190 1.00 98.00 94 ILE A C 1
ATOM 714 O O . ILE A 1 94 ? -17.722 15.478 12.991 1.00 98.00 94 ILE A O 1
ATOM 718 N N . ALA A 1 95 ? -16.692 15.064 11.037 1.00 97.44 95 ALA A N 1
ATOM 719 C CA . ALA A 1 95 ? -17.604 14.002 10.624 1.00 97.44 95 ALA A CA 1
ATOM 720 C C . ALA A 1 95 ? -17.582 12.806 11.590 1.00 97.44 95 ALA A C 1
ATOM 722 O O . ALA A 1 95 ? -18.644 12.303 11.958 1.00 97.44 95 ALA A O 1
ATOM 723 N N . PHE A 1 96 ? -16.403 12.378 12.055 1.00 96.75 96 PHE A N 1
ATOM 724 C CA . PHE A 1 96 ? -16.295 11.303 13.045 1.00 96.75 96 PHE A CA 1
ATOM 725 C C . PHE A 1 96 ? -16.882 11.690 14.403 1.00 96.75 96 PHE A C 1
ATOM 727 O O . PHE A 1 96 ? -17.588 10.882 15.002 1.00 96.75 96 PHE A O 1
ATOM 734 N N . ILE A 1 97 ? -16.646 12.918 14.874 1.00 97.25 97 ILE A N 1
ATOM 735 C CA . ILE A 1 97 ? -17.236 13.419 16.122 1.00 97.25 97 ILE A CA 1
ATOM 736 C C . ILE A 1 97 ? -18.762 13.458 15.999 1.00 97.25 97 ILE A C 1
ATOM 738 O O . ILE A 1 97 ? -19.456 12.929 16.863 1.00 97.25 97 ILE A O 1
ATOM 742 N N . ALA A 1 98 ? -19.292 14.026 14.914 1.00 96.75 98 ALA A N 1
ATOM 743 C CA . ALA A 1 98 ? -20.730 14.090 14.669 1.00 96.75 98 ALA A CA 1
ATOM 744 C C . ALA A 1 98 ? -21.357 12.689 14.581 1.00 96.75 98 ALA A C 1
ATOM 746 O O . ALA A 1 98 ? -22.364 12.424 15.235 1.00 96.75 98 ALA A O 1
ATOM 747 N N . GLY A 1 99 ? -20.732 11.768 13.839 1.00 95.25 99 GLY A N 1
ATOM 748 C CA . GLY A 1 99 ? -21.157 10.370 13.761 1.00 95.25 99 GLY A CA 1
ATOM 749 C C . GLY A 1 99 ? -21.130 9.669 15.122 1.00 95.25 99 GLY A C 1
ATOM 750 O O . GLY A 1 99 ? -22.074 8.960 15.461 1.00 95.25 99 GLY A O 1
ATOM 751 N N . GLY A 1 100 ? -20.103 9.924 15.937 1.00 94.25 100 GLY A N 1
ATOM 752 C CA . GLY A 1 100 ? -19.999 9.418 17.306 1.00 94.25 100 GLY A CA 1
ATOM 753 C C . GLY A 1 100 ? -21.097 9.953 18.227 1.00 94.25 100 GLY A C 1
ATOM 754 O O . GLY A 1 100 ? -21.702 9.182 18.967 1.00 94.25 100 GLY A O 1
ATOM 755 N N . ILE A 1 101 ? -21.416 11.249 18.142 1.00 94.44 101 ILE A N 1
ATOM 756 C CA . ILE A 1 101 ? -22.521 11.860 18.897 1.00 94.44 101 ILE A CA 1
ATOM 757 C C . ILE A 1 101 ? -23.856 11.226 18.497 1.00 94.44 101 ILE A C 1
ATOM 759 O O . ILE A 1 101 ? -24.623 10.837 19.375 1.00 94.44 101 ILE A O 1
ATOM 763 N N . ILE A 1 102 ? -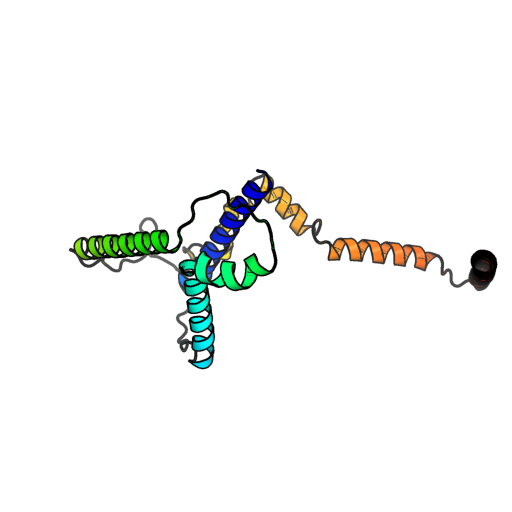24.121 11.072 17.194 1.00 92.88 102 ILE A N 1
ATOM 764 C CA . ILE A 1 102 ? -25.339 10.417 16.688 1.00 92.88 102 ILE A CA 1
ATOM 765 C C . ILE A 1 102 ? -25.413 8.966 17.173 1.00 92.88 102 ILE A C 1
ATOM 767 O O . ILE A 1 102 ? -26.468 8.523 17.619 1.00 92.88 102 ILE A O 1
ATOM 771 N N . PHE A 1 103 ? -24.298 8.234 17.127 1.00 89.75 103 PHE A N 1
ATOM 772 C CA . PHE A 1 103 ? -24.228 6.853 17.595 1.00 89.75 103 PHE A CA 1
ATOM 773 C C . PHE A 1 103 ? -24.570 6.738 19.086 1.00 89.75 103 PHE A C 1
ATOM 775 O O . PHE A 1 103 ? -25.403 5.916 19.460 1.00 89.75 103 PHE A O 1
ATOM 782 N N . ILE A 1 104 ? -23.987 7.592 19.933 1.00 89.56 104 ILE A N 1
ATOM 783 C CA . ILE A 1 104 ? -24.259 7.605 21.378 1.00 89.56 104 ILE A CA 1
ATOM 784 C C . ILE A 1 104 ? -25.708 8.027 21.654 1.00 89.56 104 ILE A C 1
ATOM 786 O O . ILE A 1 104 ? -26.391 7.378 22.442 1.00 89.56 104 ILE A O 1
ATOM 790 N N . ALA A 1 105 ? -26.203 9.066 20.978 1.00 89.44 105 ALA A N 1
ATOM 791 C CA . ALA A 1 105 ? -27.587 9.519 21.109 1.00 89.44 105 ALA A CA 1
ATOM 792 C C . ALA A 1 105 ? -28.601 8.454 20.650 1.00 89.44 105 ALA A C 1
ATOM 794 O O . ALA A 1 105 ? -29.696 8.371 21.199 1.00 89.44 105 ALA A O 1
ATOM 795 N N . GLY A 1 106 ? -28.236 7.624 19.667 1.00 84.06 106 GLY A N 1
ATOM 796 C CA . GLY A 1 106 ? -29.039 6.507 19.168 1.00 84.06 106 GLY A CA 1
ATOM 797 C C . GLY A 1 106 ? -29.011 5.252 20.049 1.00 84.06 106 GLY A C 1
ATOM 798 O O . GLY A 1 106 ? -29.906 4.416 19.931 1.00 84.06 106 GLY A O 1
ATOM 799 N N . GLN A 1 107 ? -28.051 5.116 20.972 1.00 72.81 107 GLN A N 1
ATOM 800 C CA . GLN A 1 107 ? -27.929 3.972 21.894 1.00 72.81 107 GLN A CA 1
ATOM 801 C C . GLN A 1 107 ? -28.949 3.983 23.054 1.00 72.81 107 GLN A C 1
ATOM 803 O O . GLN A 1 107 ? -28.668 3.548 24.169 1.00 72.81 107 GLN A O 1
ATOM 808 N N . LEU A 1 108 ? -30.186 4.414 22.798 1.00 59.75 108 LEU A N 1
ATOM 809 C CA . LEU A 1 108 ? -31.268 4.447 23.793 1.00 59.75 108 LEU A CA 1
ATOM 810 C C . LEU A 1 108 ? -31.695 3.049 24.284 1.00 59.75 108 LEU A C 1
ATOM 812 O O . LEU A 1 108 ? -32.396 2.934 25.289 1.00 59.75 108 LEU A O 1
ATOM 816 N N . LYS A 1 109 ? -31.270 1.973 23.610 1.00 60.25 109 LYS A N 1
ATOM 817 C CA . LYS A 1 109 ? -31.438 0.585 24.062 1.00 60.25 109 LYS A CA 1
ATOM 818 C C . LYS A 1 109 ? -30.108 -0.146 23.918 1.00 60.25 109 LYS A C 1
ATOM 820 O O . LYS A 1 109 ? -29.499 -0.088 22.854 1.00 60.25 109 LYS A O 1
ATOM 825 N N . LYS A 1 110 ? -29.672 -0.839 24.979 1.00 65.00 110 LYS A N 1
ATOM 826 C CA . LYS A 1 110 ? -28.482 -1.704 24.943 1.00 65.00 110 LYS A CA 1
ATOM 827 C C . LYS A 1 110 ? -28.608 -2.651 23.750 1.00 65.00 110 LYS A C 1
ATOM 829 O O . LYS A 1 110 ? -29.564 -3.424 23.696 1.00 65.00 110 LYS A O 1
ATOM 834 N N . ALA A 1 111 ? -27.673 -2.568 22.806 1.00 69.00 111 ALA A N 1
ATOM 835 C CA . ALA A 1 111 ? -27.586 -3.536 21.725 1.00 69.00 111 ALA A CA 1
ATOM 836 C C . ALA A 1 111 ? -27.424 -4.926 22.354 1.00 69.00 111 ALA A C 1
ATOM 838 O O . ALA A 1 111 ? -26.486 -5.162 23.118 1.00 69.00 111 ALA A O 1
ATOM 839 N N . ALA A 1 112 ? -28.388 -5.812 22.108 1.00 68.44 112 ALA A N 1
ATOM 840 C CA . ALA A 1 112 ? -28.303 -7.180 22.587 1.00 68.44 112 ALA A CA 1
ATOM 841 C C . ALA A 1 112 ? -27.144 -7.874 21.864 1.00 68.44 112 ALA A C 1
ATOM 843 O O . ALA A 1 112 ? -27.022 -7.781 20.641 1.00 68.44 112 ALA A O 1
ATOM 844 N N . VAL A 1 113 ? -26.288 -8.554 22.626 1.00 74.62 113 VAL A N 1
ATOM 845 C CA . VAL A 1 113 ? -25.284 -9.451 22.055 1.00 74.62 113 VAL A CA 1
ATOM 846 C C . VAL A 1 113 ? -26.036 -10.700 21.609 1.00 74.62 113 VAL A C 1
ATOM 848 O O . VAL A 1 113 ? -26.299 -11.594 22.408 1.00 74.62 113 VAL A O 1
ATOM 851 N N . CYS A 1 114 ? -26.467 -10.706 20.352 1.00 71.38 114 CYS A N 1
ATOM 852 C CA . CYS A 1 114 ? -27.122 -11.848 19.729 1.00 71.38 114 CYS A CA 1
ATOM 853 C C . CYS A 1 114 ? -26.091 -12.686 18.972 1.00 71.38 114 CYS A C 1
ATOM 855 O O . CYS A 1 114 ? -25.101 -12.155 18.462 1.00 71.38 114 CYS A O 1
ATOM 857 N N . THR A 1 115 ? -26.345 -13.988 18.868 1.00 77.94 115 THR A N 1
ATOM 858 C CA . THR A 1 115 ? -25.621 -14.841 17.925 1.00 77.94 115 THR A CA 1
ATOM 859 C C . THR A 1 115 ? -25.832 -14.328 16.494 1.00 77.94 115 THR A C 1
ATOM 861 O O . THR A 1 115 ? -26.874 -13.726 16.201 1.00 77.94 115 THR A O 1
ATOM 864 N N . PRO A 1 116 ? -24.851 -14.514 15.591 1.00 81.38 116 PRO A N 1
ATOM 865 C CA . PRO A 1 116 ? -25.027 -14.174 14.186 1.00 81.38 116 PRO A CA 1
ATOM 866 C C . PRO A 1 116 ? -26.284 -14.842 13.622 1.00 81.38 116 PRO A C 1
ATOM 868 O O . PRO A 1 116 ? -26.516 -16.030 13.839 1.00 81.38 116 PRO A O 1
ATOM 871 N N . PHE A 1 117 ? -27.106 -14.075 12.910 1.00 83.62 117 PHE A N 1
ATOM 872 C CA . PHE A 1 117 ? -28.338 -14.591 12.324 1.00 83.62 117 PHE A CA 1
ATOM 873 C C . PHE A 1 117 ? -28.024 -15.410 11.066 1.00 83.62 117 PHE A C 1
ATOM 875 O O . PHE A 1 117 ? -27.597 -14.846 10.058 1.00 83.62 117 PHE A O 1
ATOM 882 N N . VAL A 1 118 ? -28.280 -16.720 11.112 1.00 85.62 118 VAL A N 1
ATOM 883 C CA . VAL A 1 118 ? -28.113 -17.637 9.973 1.00 85.62 118 VAL A CA 1
ATOM 884 C C . VAL A 1 118 ? -29.447 -18.291 9.643 1.00 85.62 118 VAL A C 1
ATOM 886 O O . VAL A 1 118 ? -29.700 -19.436 9.984 1.00 85.62 118 VAL A O 1
ATOM 889 N N . GLY A 1 119 ? -30.371 -17.534 9.046 1.00 85.06 119 GLY A N 1
ATOM 890 C CA . GLY A 1 119 ? -31.640 -18.091 8.554 1.00 85.06 119 GLY A CA 1
ATOM 891 C C . GLY A 1 119 ? -32.535 -18.772 9.606 1.00 85.06 119 GLY A C 1
ATOM 892 O O . GLY A 1 119 ? -33.490 -19.438 9.222 1.00 85.06 119 GLY A O 1
ATOM 893 N N . GLY A 1 120 ? -32.263 -18.593 10.903 1.00 86.38 120 GLY A N 1
ATOM 894 C CA . GLY A 1 120 ? -32.963 -19.262 12.007 1.00 86.38 120 GLY A CA 1
ATOM 895 C C . GLY A 1 120 ? -32.231 -20.467 12.613 1.00 86.38 120 GLY A C 1
ATOM 896 O O . GLY A 1 120 ? -32.733 -21.025 13.582 1.00 86.38 120 GLY A O 1
ATOM 897 N N . GLU A 1 121 ? -31.065 -20.843 12.089 1.00 87.12 121 GLU A N 1
ATOM 898 C CA . GLU A 1 121 ? -30.206 -21.889 12.653 1.00 87.12 121 GLU A CA 1
ATOM 899 C C . GLU A 1 121 ? -29.238 -21.322 13.703 1.00 87.12 121 GLU A C 1
ATOM 901 O O . GLU A 1 121 ? -28.938 -20.121 13.731 1.00 87.12 121 GLU A O 1
ATOM 906 N N . GLU A 1 122 ? -28.759 -22.194 14.591 1.00 84.81 122 GLU A N 1
ATOM 907 C CA . GLU A 1 122 ? -27.697 -21.842 15.531 1.00 84.81 122 GLU A CA 1
ATOM 908 C C . GLU A 1 122 ? -26.382 -21.664 14.776 1.00 84.81 122 GLU A C 1
ATOM 910 O O . GLU A 1 122 ? -26.042 -22.456 13.906 1.00 84.81 122 GLU A O 1
ATOM 915 N N . PHE A 1 123 ? -25.637 -20.606 15.092 1.00 83.50 123 PHE A N 1
ATOM 916 C CA . PHE A 1 123 ? -24.391 -20.310 14.397 1.00 83.50 123 PHE A CA 1
ATOM 917 C C . PHE A 1 123 ? -23.301 -21.327 14.757 1.00 83.50 123 PHE A C 1
ATOM 919 O O . PHE A 1 123 ? -22.852 -21.389 15.903 1.00 83.50 123 PHE A O 1
ATOM 926 N N . GLU A 1 124 ? -22.804 -22.036 13.750 1.00 81.50 124 GLU A N 1
ATOM 927 C CA . GLU A 1 124 ? -21.591 -22.838 13.817 1.00 81.50 124 GLU A CA 1
ATOM 928 C C . GLU A 1 124 ? -20.447 -22.062 13.145 1.00 81.50 124 GLU A C 1
ATOM 930 O O . GLU A 1 124 ? -20.667 -21.420 12.112 1.00 81.50 124 GLU A O 1
ATOM 935 N N . PRO A 1 125 ? -19.214 -22.114 13.678 1.00 76.38 125 PRO A N 1
ATOM 936 C CA . PRO A 1 125 ? -18.074 -21.385 13.116 1.00 76.38 125 PRO A CA 1
ATOM 937 C C . PRO A 1 125 ? -17.816 -21.663 11.626 1.00 76.38 125 PRO A C 1
ATOM 939 O O . PRO A 1 125 ? -17.385 -20.764 10.905 1.00 76.38 125 PRO A O 1
ATOM 942 N N . GLU A 1 126 ? -18.130 -22.873 11.154 1.00 77.00 126 GLU A N 1
ATOM 943 C CA . GLU A 1 126 ? -17.987 -23.295 9.752 1.00 77.00 126 GLU A CA 1
ATOM 944 C C . GLU A 1 126 ? -18.952 -22.570 8.796 1.00 77.00 126 GLU A C 1
ATOM 946 O O . GLU A 1 126 ? -18.686 -22.478 7.599 1.00 77.00 126 GLU A O 1
ATOM 951 N N . MET A 1 127 ? -20.048 -22.003 9.318 1.00 78.81 127 MET A N 1
ATOM 952 C CA . MET A 1 127 ? -21.008 -21.206 8.545 1.00 78.81 127 MET A CA 1
ATOM 953 C C . MET A 1 127 ? -20.538 -19.764 8.306 1.00 78.81 127 MET A C 1
ATOM 955 O O . MET A 1 127 ? -21.160 -19.019 7.542 1.00 78.81 127 MET A O 1
ATOM 959 N N . GLY A 1 128 ? -19.446 -19.345 8.953 1.00 77.44 128 GLY A N 1
ATOM 960 C CA . GLY A 1 128 ? -18.789 -18.073 8.677 1.00 77.44 128 GLY A CA 1
ATOM 961 C C . GLY A 1 128 ? -18.208 -18.014 7.260 1.00 77.44 128 GLY A C 1
ATOM 962 O O . GLY A 1 128 ? -17.920 -19.026 6.623 1.00 77.44 128 GLY A O 1
ATOM 963 N N . VAL A 1 129 ? -18.000 -16.806 6.732 1.00 80.88 129 VAL A N 1
ATOM 964 C CA . VAL A 1 129 ? -17.355 -16.658 5.420 1.00 80.88 129 VAL A CA 1
ATOM 965 C C . VAL A 1 129 ? -15.875 -17.028 5.545 1.00 80.88 129 VAL A C 1
ATOM 967 O O . VAL A 1 129 ? -15.110 -16.323 6.197 1.00 80.88 129 VAL A O 1
ATOM 970 N N . SER A 1 130 ? -15.449 -18.108 4.880 1.00 83.19 130 SER A N 1
ATOM 971 C CA . SER A 1 130 ? -14.029 -18.486 4.855 1.00 83.19 130 SER A CA 1
ATOM 972 C C . SER A 1 130 ? -13.167 -17.345 4.278 1.00 83.19 130 SER A C 1
ATOM 974 O O . SER A 1 130 ? -13.457 -16.818 3.189 1.00 83.19 130 SER A O 1
ATOM 976 N N . PRO A 1 131 ? -12.051 -16.996 4.946 1.00 81.94 131 PRO A N 1
ATOM 977 C CA . PRO A 1 131 ? -11.056 -16.081 4.405 1.00 81.94 131 PRO A CA 1
ATOM 978 C C . PRO A 1 131 ? -10.483 -16.515 3.050 1.00 81.94 131 PRO A C 1
ATOM 980 O O . PRO A 1 131 ? -10.198 -15.665 2.199 1.00 81.94 131 PRO A O 1
ATOM 983 N N . GLU A 1 132 ? -10.320 -17.817 2.788 1.00 83.75 132 GLU A N 1
ATOM 984 C CA . GLU A 1 132 ? -9.860 -18.286 1.475 1.00 83.75 132 GLU A CA 1
ATOM 985 C C . GLU A 1 132 ? -10.894 -17.953 0.392 1.00 83.75 132 GLU A C 1
ATOM 987 O O . GLU A 1 132 ? -10.546 -17.414 -0.667 1.00 83.75 132 GLU A O 1
ATOM 992 N N . GLY A 1 133 ? -12.171 -18.181 0.716 1.00 84.69 133 GLY A N 1
ATOM 993 C CA . GLY A 1 133 ? -13.340 -18.010 -0.144 1.00 84.69 133 GLY A CA 1
ATOM 994 C C . GLY A 1 133 ? -13.670 -16.569 -0.545 1.00 84.69 133 GLY A C 1
ATOM 995 O O . GLY A 1 133 ? -14.344 -16.367 -1.554 1.00 84.69 133 GLY A O 1
ATOM 996 N N . PHE A 1 134 ? -13.159 -15.563 0.174 1.00 86.50 134 PHE A N 1
ATOM 997 C CA . PHE A 1 134 ? -13.601 -14.160 0.081 1.00 86.50 134 PHE A CA 1
ATOM 998 C C . PHE A 1 134 ? -13.663 -13.585 -1.352 1.00 86.50 134 PHE A C 1
ATOM 1000 O O . PHE A 1 134 ? -14.557 -12.812 -1.684 1.00 86.50 134 PHE A O 1
ATOM 1007 N N . TYR A 1 135 ? -12.735 -13.986 -2.233 1.00 90.44 135 TYR A N 1
ATOM 1008 C CA . TYR A 1 135 ? -12.679 -13.526 -3.631 1.00 90.44 135 TYR A CA 1
ATOM 1009 C C . TYR A 1 135 ? -12.925 -14.622 -4.674 1.00 90.44 135 TYR A C 1
ATOM 1011 O O . TYR A 1 135 ? -12.678 -14.401 -5.862 1.00 90.44 135 TYR A O 1
ATOM 1019 N N . HIS A 1 136 ? -13.453 -15.786 -4.282 1.00 90.25 136 HIS A N 1
ATOM 1020 C CA . HIS A 1 136 ? -13.750 -16.865 -5.229 1.00 90.25 136 HIS A CA 1
ATOM 1021 C C . HIS A 1 136 ? -14.743 -16.433 -6.311 1.00 90.25 136 HIS A C 1
ATOM 1023 O O . HIS A 1 136 ? -14.539 -16.741 -7.485 1.00 90.25 136 HIS A O 1
ATOM 1029 N N . THR A 1 137 ? -15.771 -15.661 -5.955 1.00 91.06 137 THR A N 1
ATOM 1030 C CA . THR A 1 137 ? -16.743 -15.131 -6.921 1.00 91.06 137 THR A CA 1
ATOM 1031 C C . THR A 1 137 ? -16.064 -14.273 -7.987 1.00 91.06 137 THR A C 1
ATOM 1033 O O . THR A 1 137 ? -16.305 -14.473 -9.175 1.00 91.06 137 THR A O 1
ATOM 1036 N N . ILE A 1 138 ? -15.149 -13.381 -7.584 1.00 90.50 138 ILE A N 1
ATOM 1037 C CA . ILE A 1 138 ? -14.397 -12.516 -8.506 1.00 90.50 138 ILE A CA 1
ATOM 1038 C C . ILE A 1 138 ? -13.440 -13.349 -9.370 1.00 90.50 138 ILE A C 1
ATOM 1040 O O . ILE A 1 138 ? -13.426 -13.195 -10.592 1.00 90.50 138 ILE A O 1
ATOM 1044 N N . LYS A 1 139 ? -12.697 -14.291 -8.767 1.00 89.12 139 LYS A N 1
ATOM 1045 C CA . LYS A 1 139 ? -11.799 -15.216 -9.486 1.00 89.12 139 LYS A CA 1
ATOM 1046 C C . LYS A 1 139 ? -12.544 -16.001 -10.574 1.00 89.12 139 LYS A C 1
ATOM 1048 O O . LYS A 1 139 ? -11.981 -16.264 -11.633 1.00 89.12 139 LYS A O 1
ATOM 1053 N N . ASN A 1 140 ? -13.804 -16.360 -10.326 1.00 93.06 140 ASN A N 1
ATOM 1054 C CA . ASN A 1 140 ? -14.611 -17.203 -11.208 1.00 93.06 140 ASN A CA 1
ATOM 1055 C C . ASN A 1 140 ? -15.332 -16.461 -12.346 1.00 93.06 140 ASN A C 1
ATOM 1057 O O . ASN A 1 140 ? -15.958 -17.112 -13.186 1.00 93.06 140 ASN A O 1
ATOM 1061 N N . ILE A 1 141 ? -15.221 -15.133 -12.439 1.00 95.31 141 ILE A N 1
ATOM 1062 C CA . ILE A 1 141 ? -15.763 -14.370 -13.574 1.00 95.31 141 ILE A CA 1
ATOM 1063 C C . ILE A 1 141 ? -15.048 -14.797 -14.862 1.00 95.31 141 ILE A C 1
ATOM 1065 O O . ILE A 1 141 ? -13.830 -14.940 -14.868 1.00 95.31 141 ILE A O 1
ATOM 1069 N N . LYS A 1 142 ? -15.784 -14.963 -15.972 1.00 93.25 142 LYS A N 1
ATOM 1070 C CA . LYS A 1 142 ? -15.289 -15.544 -17.244 1.00 93.25 142 LYS A CA 1
ATOM 1071 C C . LYS A 1 142 ? -13.884 -15.073 -17.656 1.00 93.25 142 LYS A C 1
ATOM 1073 O O . LYS A 1 142 ? -13.020 -15.902 -17.930 1.00 93.25 142 LYS A O 1
ATOM 1078 N N . ILE A 1 143 ? -13.659 -13.758 -17.682 1.00 93.62 143 ILE A N 1
ATOM 1079 C CA . ILE A 1 143 ? -12.385 -13.154 -18.108 1.00 93.62 143 ILE A CA 1
ATOM 1080 C C . ILE A 1 143 ? -11.276 -13.446 -17.090 1.00 93.62 143 ILE A C 1
ATOM 1082 O O . ILE A 1 143 ? -10.212 -13.942 -17.456 1.00 93.62 143 ILE A O 1
ATOM 1086 N N . LEU A 1 144 ? -11.532 -13.183 -15.805 1.00 92.56 144 LEU A N 1
ATOM 1087 C CA . LEU A 1 144 ? -10.548 -13.392 -14.742 1.00 92.56 144 LEU A CA 1
ATOM 1088 C C . LEU A 1 144 ? -10.204 -14.869 -14.582 1.00 92.56 144 LEU A C 1
ATOM 1090 O O . LEU A 1 144 ? -9.029 -15.204 -14.494 1.00 92.56 144 LEU A O 1
ATOM 1094 N N . LYS A 1 145 ? -11.190 -15.762 -14.652 1.00 94.44 145 LYS A N 1
ATOM 1095 C CA . LYS A 1 145 ? -10.993 -17.211 -14.602 1.00 94.44 145 LYS A CA 1
ATOM 1096 C C . LYS A 1 145 ? -10.025 -17.681 -15.683 1.00 94.44 145 LYS A C 1
ATOM 1098 O O . LYS A 1 145 ? -9.136 -18.477 -15.394 1.00 94.44 145 LYS A O 1
ATOM 1103 N N . ALA A 1 146 ? -10.157 -17.169 -16.908 1.00 94.44 146 ALA A N 1
ATOM 1104 C CA . ALA A 1 146 ? -9.232 -17.486 -17.992 1.00 94.44 146 ALA A CA 1
ATOM 1105 C C . ALA A 1 146 ? -7.806 -16.988 -17.694 1.00 94.44 146 ALA A C 1
ATOM 1107 O O . ALA A 1 146 ? -6.847 -17.734 -17.886 1.00 94.44 146 ALA A O 1
ATOM 1108 N N . ILE A 1 147 ? -7.661 -15.763 -17.177 1.00 94.12 147 ILE A N 1
ATOM 1109 C CA . ILE A 1 147 ? -6.358 -15.194 -16.794 1.00 94.12 147 ILE A CA 1
ATOM 1110 C C . ILE A 1 147 ? -5.720 -16.013 -15.664 1.00 94.12 147 ILE A C 1
ATOM 1112 O O . ILE A 1 147 ? -4.572 -16.436 -15.792 1.00 94.12 147 ILE A O 1
ATOM 1116 N N . TYR A 1 148 ? -6.468 -16.300 -14.597 1.00 92.06 148 TYR A N 1
ATOM 1117 C CA . TYR A 1 148 ? -6.007 -17.114 -13.473 1.00 92.06 148 TYR A CA 1
ATOM 1118 C C . TYR A 1 148 ? -5.615 -18.523 -13.914 1.00 92.06 148 TYR A C 1
ATOM 1120 O O . TYR A 1 148 ? -4.583 -19.021 -13.483 1.00 92.06 148 TYR A O 1
ATOM 1128 N N . HIS A 1 149 ? -6.357 -19.137 -14.834 1.00 94.75 149 HIS A N 1
ATOM 1129 C CA . HIS A 1 149 ? -6.001 -20.449 -15.368 1.00 94.75 149 HIS A CA 1
ATOM 1130 C C . HIS A 1 149 ? -4.670 -20.433 -16.142 1.00 94.75 149 HIS A C 1
ATOM 1132 O O . HIS A 1 149 ? -3.891 -21.382 -16.070 1.00 94.75 149 HIS A O 1
ATOM 1138 N N . GLN A 1 150 ? -4.366 -19.351 -16.867 1.00 93.94 150 GLN A N 1
ATOM 1139 C CA . GLN A 1 150 ? -3.057 -19.194 -17.512 1.00 93.94 150 GLN A CA 1
ATOM 1140 C C . GLN A 1 150 ? -1.942 -18.887 -16.505 1.00 93.94 150 GLN A C 1
ATOM 1142 O O . GLN A 1 150 ? -0.813 -19.350 -16.687 1.00 93.94 150 GLN A O 1
ATOM 1147 N N . ALA A 1 151 ? -2.255 -18.153 -15.436 1.00 92.62 151 ALA A N 1
ATOM 1148 C CA . ALA A 1 151 ? -1.333 -17.916 -14.331 1.00 92.62 151 ALA A CA 1
ATOM 1149 C C . ALA A 1 151 ? -0.983 -19.223 -13.595 1.00 92.62 151 ALA A C 1
ATOM 1151 O O . ALA A 1 151 ? 0.192 -19.486 -13.360 1.00 92.62 151 ALA A O 1
ATOM 1152 N N . GLU A 1 152 ? -1.969 -20.089 -13.332 1.00 93.00 152 GLU A N 1
ATOM 1153 C CA . GLU A 1 152 ? -1.786 -21.428 -12.745 1.00 93.00 152 GLU A CA 1
ATOM 1154 C C . GLU A 1 152 ? -0.896 -22.325 -13.626 1.00 93.00 152 GLU A C 1
ATOM 1156 O O . GLU A 1 152 ? -0.098 -23.111 -13.120 1.00 93.00 152 GLU A O 1
ATOM 1161 N N . LYS A 1 153 ? -0.938 -22.138 -14.952 1.00 94.50 153 LYS A N 1
ATOM 1162 C CA . LYS A 1 153 ? -0.027 -22.781 -15.920 1.00 94.50 153 LYS A CA 1
ATOM 1163 C C . LYS A 1 153 ? 1.355 -22.123 -16.020 1.00 94.50 153 LYS A C 1
ATOM 1165 O O . LYS A 1 153 ? 2.101 -22.422 -16.951 1.00 94.50 153 LYS A O 1
ATOM 1170 N N . LYS A 1 154 ? 1.700 -21.210 -15.104 1.00 93.19 154 LYS A N 1
ATOM 1171 C CA . LYS A 1 154 ? 2.984 -20.487 -15.050 1.00 93.19 154 LYS A CA 1
ATOM 1172 C C . LYS A 1 154 ? 3.316 -19.705 -16.327 1.00 93.19 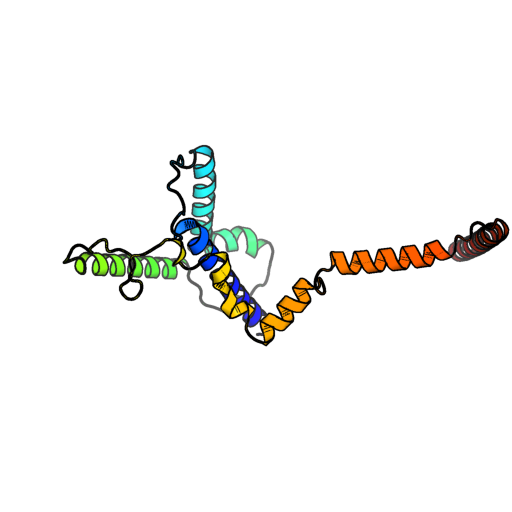154 LYS A C 1
ATOM 1174 O O . LYS A 1 154 ? 4.476 -19.420 -16.604 1.00 93.19 154 LYS A O 1
ATOM 1179 N N . ARG A 1 155 ? 2.304 -19.309 -17.111 1.00 89.62 155 ARG A N 1
ATOM 1180 C CA . ARG A 1 155 ? 2.511 -18.565 -18.370 1.00 89.62 155 ARG A CA 1
ATOM 1181 C C . ARG A 1 155 ? 2.913 -17.104 -18.174 1.00 89.62 155 ARG A C 1
ATOM 1183 O O . ARG A 1 155 ? 3.322 -16.470 -19.138 1.00 89.62 155 ARG A O 1
ATOM 1190 N N . PHE A 1 156 ? 2.780 -16.583 -16.958 1.00 92.06 156 PHE A N 1
ATOM 1191 C CA . PHE A 1 156 ? 3.214 -15.234 -16.581 1.00 92.06 156 PHE A CA 1
ATOM 1192 C C . PHE A 1 156 ? 4.415 -15.246 -15.625 1.00 92.06 156 PHE A C 1
ATOM 1194 O O . PHE A 1 156 ? 4.872 -14.192 -15.195 1.00 92.06 156 PHE A O 1
ATOM 1201 N N . ASP A 1 157 ? 4.932 -16.429 -15.289 1.00 94.31 157 ASP A N 1
ATOM 1202 C CA . ASP A 1 157 ? 6.113 -16.569 -14.447 1.00 94.31 157 ASP A CA 1
ATOM 1203 C C . ASP A 1 157 ? 7.362 -16.406 -15.323 1.00 94.31 157 ASP A C 1
ATOM 1205 O O . ASP A 1 157 ? 7.814 -17.339 -15.991 1.00 94.31 157 ASP A O 1
ATOM 1209 N N . VAL A 1 158 ? 7.894 -15.181 -15.347 1.00 93.62 158 VAL A N 1
ATOM 1210 C CA . VAL A 1 158 ? 9.078 -14.815 -16.140 1.00 93.62 158 VAL A CA 1
ATOM 1211 C C . VAL A 1 158 ? 10.262 -15.716 -15.801 1.00 93.62 158 VAL A C 1
ATOM 1213 O O . VAL A 1 158 ? 10.997 -16.119 -16.701 1.00 93.62 158 VAL A O 1
ATOM 1216 N N . TYR A 1 159 ? 10.422 -16.085 -14.529 1.00 93.75 159 TYR A N 1
ATOM 1217 C CA . TYR A 1 159 ? 11.508 -16.953 -14.096 1.00 93.75 159 TYR A CA 1
ATOM 1218 C C . TYR A 1 159 ? 11.340 -18.368 -14.653 1.00 93.75 159 TYR A C 1
ATOM 1220 O O . TYR A 1 159 ? 12.282 -18.929 -15.213 1.00 93.75 159 TYR A O 1
ATOM 1228 N N . TYR A 1 160 ? 10.134 -18.934 -14.566 1.00 94.69 160 TYR A N 1
ATOM 1229 C CA . TYR A 1 160 ? 9.837 -20.250 -15.133 1.00 94.69 160 TYR A CA 1
ATOM 1230 C C . TYR A 1 160 ? 10.058 -20.289 -16.651 1.00 94.69 160 TYR A C 1
ATOM 1232 O O . TYR A 1 160 ? 10.681 -21.221 -17.165 1.00 94.69 160 TYR A O 1
ATOM 1240 N N . ILE A 1 161 ? 9.596 -19.259 -17.367 1.00 94.31 161 ILE A N 1
ATOM 1241 C CA . ILE A 1 161 ? 9.757 -19.144 -18.821 1.00 94.31 161 ILE A CA 1
ATOM 1242 C C . ILE A 1 161 ? 11.237 -19.025 -19.188 1.00 94.31 161 ILE A C 1
ATOM 1244 O O . ILE A 1 161 ? 11.721 -19.798 -20.015 1.00 94.31 161 ILE A O 1
ATOM 1248 N N . ALA A 1 162 ? 11.967 -18.108 -18.549 1.00 94.31 162 ALA A N 1
ATOM 1249 C CA . ALA A 1 162 ? 13.389 -17.900 -18.797 1.00 94.31 162 ALA A CA 1
ATOM 1250 C C . ALA A 1 162 ? 14.203 -19.165 -18.503 1.00 94.31 162 ALA A C 1
ATOM 1252 O O . ALA A 1 162 ? 14.991 -19.595 -19.343 1.00 94.31 162 ALA A O 1
ATOM 1253 N N . LYS A 1 163 ? 13.954 -19.821 -17.361 1.00 95.88 163 LYS A N 1
ATOM 1254 C CA . LYS A 1 163 ? 14.589 -21.096 -17.007 1.00 95.88 163 LYS A CA 1
ATOM 1255 C C . LYS A 1 163 ? 14.373 -22.141 -18.097 1.00 95.88 163 LYS A C 1
ATOM 1257 O O . LYS A 1 163 ? 15.325 -22.791 -18.512 1.00 95.88 163 LYS A O 1
ATOM 1262 N N . ASN A 1 164 ? 13.139 -22.301 -18.573 1.00 95.00 164 ASN A N 1
ATOM 1263 C CA . ASN A 1 164 ? 12.822 -23.297 -19.593 1.00 95.00 164 ASN A CA 1
ATOM 1264 C C . ASN A 1 164 ? 13.508 -22.995 -20.938 1.00 95.00 164 ASN A C 1
ATOM 1266 O O . ASN A 1 164 ? 13.924 -23.916 -21.632 1.00 95.00 164 ASN A O 1
ATOM 1270 N N . ILE A 1 165 ? 13.656 -21.716 -21.301 1.00 95.06 165 ILE A N 1
ATOM 1271 C CA . ILE A 1 165 ? 14.408 -21.301 -22.495 1.00 95.06 165 ILE A CA 1
ATOM 1272 C C . ILE A 1 165 ? 15.892 -21.640 -22.334 1.00 95.06 165 ILE A C 1
ATOM 1274 O O . ILE A 1 165 ? 16.461 -22.291 -23.205 1.00 95.06 165 ILE A O 1
ATOM 1278 N N . VAL A 1 166 ? 16.504 -21.247 -21.212 1.00 95.69 166 VAL A N 1
ATOM 1279 C CA . VAL A 1 166 ? 17.928 -21.496 -20.941 1.00 95.69 166 VAL A CA 1
ATOM 1280 C C . VAL A 1 166 ? 18.235 -22.991 -20.938 1.00 95.69 166 VAL A C 1
ATOM 1282 O O . VAL A 1 166 ? 19.209 -23.404 -21.559 1.00 95.69 166 VAL A O 1
ATOM 1285 N N . VAL A 1 167 ? 17.389 -23.807 -20.302 1.00 95.56 167 VAL A N 1
ATOM 1286 C CA . VAL A 1 167 ? 17.548 -25.269 -20.289 1.00 95.56 167 VAL A CA 1
ATOM 1287 C C . VAL A 1 167 ? 17.468 -25.834 -21.704 1.00 95.56 167 VAL A C 1
ATOM 1289 O O . VAL A 1 167 ? 18.379 -26.538 -22.109 1.00 95.56 167 VAL A O 1
ATOM 1292 N N . LYS A 1 168 ? 16.471 -25.448 -22.511 1.00 95.12 168 LYS A N 1
ATOM 1293 C CA . LYS A 1 168 ? 16.362 -25.925 -23.902 1.00 95.12 168 LYS A CA 1
ATOM 1294 C C . LYS A 1 168 ? 17.562 -25.546 -24.769 1.00 95.12 168 LYS A C 1
ATOM 1296 O O . LYS A 1 168 ? 18.005 -26.349 -25.584 1.00 95.12 168 LYS A O 1
ATOM 1301 N N . VAL A 1 169 ? 18.082 -24.328 -24.611 1.00 94.62 169 VAL A N 1
ATOM 1302 C CA . VAL A 1 169 ? 19.293 -23.879 -25.316 1.00 94.62 169 VAL A CA 1
ATOM 1303 C C . VAL A 1 169 ? 20.509 -24.677 -24.843 1.00 94.62 169 VAL A C 1
ATOM 1305 O O . VAL A 1 169 ? 21.309 -25.118 -25.665 1.00 94.62 169 VAL A O 1
ATOM 1308 N N . SER A 1 170 ? 20.625 -24.905 -23.533 1.00 93.00 170 SER A N 1
ATOM 1309 C CA . SER A 1 170 ? 21.689 -25.721 -22.946 1.00 93.00 170 SER A CA 1
ATOM 1310 C C . SER A 1 170 ? 21.643 -27.162 -23.455 1.00 93.00 170 SER A C 1
ATOM 1312 O O . SER A 1 170 ? 22.674 -27.681 -23.874 1.00 93.00 170 SER A O 1
ATOM 1314 N N . ASP A 1 171 ? 20.457 -27.768 -23.510 1.00 92.00 171 ASP A N 1
ATOM 1315 C CA . ASP A 1 171 ? 20.236 -29.121 -24.015 1.00 92.00 171 ASP A CA 1
ATOM 1316 C C . ASP A 1 171 ? 20.609 -29.219 -25.501 1.00 92.00 171 ASP A C 1
ATOM 1318 O O . ASP A 1 171 ? 21.375 -30.105 -25.886 1.00 92.00 171 ASP A O 1
ATOM 1322 N N . ALA A 1 172 ? 20.166 -28.265 -26.328 1.00 91.00 172 ALA A N 1
ATOM 1323 C CA . ALA A 1 172 ? 20.519 -28.205 -27.748 1.00 91.00 172 ALA A CA 1
ATOM 1324 C C . ALA A 1 172 ? 22.039 -28.091 -27.969 1.00 91.00 172 ALA A C 1
ATOM 1326 O O . ALA A 1 172 ? 22.607 -28.827 -28.776 1.00 91.00 172 ALA A O 1
ATOM 1327 N N . LEU A 1 173 ? 22.714 -27.216 -27.214 1.00 86.12 173 LEU A N 1
ATOM 1328 C CA . LEU A 1 173 ? 24.174 -27.086 -27.246 1.00 86.12 173 LEU A CA 1
ATOM 1329 C C . LEU A 1 173 ? 24.859 -28.360 -26.743 1.00 86.12 173 LEU A C 1
ATOM 1331 O O . LEU A 1 173 ? 25.857 -28.793 -27.315 1.00 86.12 173 LEU A O 1
ATOM 1335 N N . SER A 1 174 ? 24.327 -28.989 -25.694 1.00 83.88 174 SER A N 1
ATOM 1336 C CA . SER A 1 174 ? 24.879 -30.220 -25.128 1.00 83.88 174 SER A CA 1
ATOM 1337 C C . SER A 1 174 ? 24.817 -31.403 -26.091 1.00 83.88 174 SER A C 1
ATOM 1339 O O . SER A 1 174 ? 25.730 -32.224 -26.076 1.00 83.88 174 SER A O 1
ATOM 1341 N N . GLY A 1 175 ? 23.815 -31.443 -26.977 1.00 81.81 175 GLY A N 1
ATOM 1342 C CA . GLY A 1 175 ? 23.667 -32.480 -27.999 1.00 81.81 175 GLY A CA 1
ATOM 1343 C C . GLY A 1 175 ? 24.811 -32.518 -29.019 1.00 81.81 175 GLY A C 1
ATOM 1344 O O . GLY A 1 175 ? 25.027 -33.543 -29.658 1.00 81.81 175 GLY A O 1
ATOM 1345 N N . THR A 1 176 ? 25.599 -31.443 -29.140 1.00 78.50 176 THR A N 1
ATOM 1346 C CA . THR A 1 176 ? 26.803 -31.417 -29.994 1.00 78.50 176 THR A CA 1
ATOM 1347 C C . THR A 1 176 ? 27.983 -32.208 -29.412 1.00 78.50 176 THR A C 1
ATOM 1349 O O . THR A 1 176 ? 28.948 -32.494 -30.122 1.00 78.50 176 THR A O 1
ATOM 1352 N N . ARG A 1 177 ? 27.916 -32.599 -28.130 1.00 73.25 177 ARG A N 1
ATOM 1353 C CA . ARG A 1 177 ? 28.936 -33.405 -27.448 1.00 73.25 177 ARG A CA 1
ATOM 1354 C C . ARG A 1 177 ? 28.625 -34.892 -27.621 1.00 73.25 177 ARG A C 1
ATOM 1356 O O . ARG A 1 177 ? 28.026 -35.518 -26.756 1.00 73.25 177 ARG A O 1
ATOM 1363 N N . THR A 1 178 ? 29.051 -35.456 -28.749 1.00 78.31 178 THR A N 1
ATOM 1364 C CA . THR A 1 178 ? 28.774 -36.848 -29.153 1.00 78.31 178 THR A CA 1
ATOM 1365 C C . THR A 1 178 ? 29.736 -37.885 -28.557 1.00 78.31 178 THR A C 1
ATOM 1367 O O . THR A 1 178 ? 29.577 -39.076 -28.805 1.00 78.31 178 THR A O 1
ATOM 1370 N N . GLY A 1 179 ? 30.749 -37.465 -27.785 1.00 79.00 179 GLY A N 1
ATOM 1371 C CA . GLY A 1 179 ? 31.761 -38.362 -27.203 1.00 79.00 179 GLY A CA 1
ATOM 1372 C C . GLY A 1 179 ? 32.832 -38.854 -28.191 1.00 79.00 179 GLY A C 1
ATOM 1373 O O . GLY A 1 179 ? 33.728 -39.597 -27.802 1.00 79.00 179 GLY A O 1
ATOM 1374 N N . ILE A 1 180 ? 32.779 -38.423 -29.457 1.00 85.81 180 ILE A N 1
ATOM 1375 C CA . ILE A 1 180 ? 33.718 -38.817 -30.517 1.00 85.81 180 ILE A CA 1
ATOM 1376 C C . ILE A 1 180 ? 34.866 -37.805 -30.593 1.00 85.81 180 ILE A C 1
ATOM 1378 O O . ILE A 1 180 ? 34.643 -36.629 -30.879 1.00 85.81 180 ILE A O 1
ATOM 1382 N N . LEU A 1 181 ? 36.110 -38.262 -30.403 1.00 83.62 181 LEU A N 1
ATOM 1383 C CA . LEU A 1 181 ? 37.304 -37.401 -30.364 1.00 83.62 181 LEU A CA 1
ATOM 1384 C C . LEU A 1 181 ? 37.464 -36.518 -31.617 1.00 83.62 181 LEU A C 1
ATOM 1386 O O . LEU A 1 181 ? 37.811 -35.344 -31.508 1.00 83.62 181 LEU A O 1
ATOM 1390 N N . SER A 1 182 ? 37.158 -37.061 -32.800 1.00 82.94 182 SER A N 1
ATOM 1391 C CA . SER A 1 182 ? 37.241 -36.333 -34.076 1.00 82.94 182 SER A CA 1
ATOM 1392 C C . SER A 1 182 ? 36.338 -35.092 -34.112 1.00 82.94 182 SER A C 1
ATOM 1394 O O . SER A 1 182 ? 36.755 -34.042 -34.599 1.00 82.94 182 SER A O 1
ATOM 1396 N N . THR A 1 183 ? 35.140 -35.169 -33.523 1.00 80.62 183 THR A N 1
ATOM 1397 C CA . THR A 1 183 ? 34.206 -34.039 -33.445 1.00 80.62 183 THR A CA 1
ATOM 1398 C C . THR A 1 183 ? 34.767 -32.918 -32.569 1.00 80.62 183 THR A C 1
ATOM 1400 O O . THR A 1 183 ? 34.690 -31.754 -32.950 1.00 80.62 183 THR A O 1
ATOM 1403 N N . TYR A 1 184 ? 35.402 -33.244 -31.439 1.00 86.00 184 TYR A N 1
ATOM 1404 C CA . TYR A 1 184 ? 36.054 -32.240 -30.589 1.00 86.00 184 TYR A CA 1
ATOM 1405 C C . TYR A 1 184 ? 37.246 -31.577 -31.279 1.00 86.00 184 TYR A C 1
ATOM 1407 O O . TYR A 1 184 ? 37.407 -30.365 -31.170 1.00 86.00 184 TYR A O 1
ATOM 1415 N N . LEU A 1 185 ? 38.052 -32.345 -32.019 1.00 85.94 185 LEU A N 1
ATOM 1416 C CA . LEU A 1 185 ? 39.193 -31.805 -32.759 1.00 85.94 185 LEU A CA 1
ATOM 1417 C C . LEU A 1 185 ? 38.744 -30.772 -33.809 1.00 85.94 185 LEU A C 1
ATOM 1419 O O . LEU A 1 185 ? 39.352 -29.711 -33.925 1.00 85.94 185 LEU A O 1
ATOM 1423 N N . LEU A 1 186 ? 37.640 -31.047 -34.517 1.00 87.81 186 LEU A N 1
ATOM 1424 C CA . LEU A 1 186 ? 37.025 -30.106 -35.460 1.00 87.81 186 LEU A CA 1
ATOM 1425 C C . LEU A 1 186 ? 36.546 -28.823 -34.766 1.00 87.81 186 LEU A C 1
ATOM 1427 O O . LEU A 1 186 ? 36.835 -27.733 -35.254 1.00 87.81 186 LEU A O 1
ATOM 1431 N N . TRP A 1 187 ? 35.869 -28.930 -33.616 1.00 86.44 187 TRP A N 1
ATOM 1432 C CA . TRP A 1 187 ? 35.438 -27.757 -32.842 1.00 86.44 187 TRP A CA 1
ATOM 1433 C C . TRP A 1 187 ? 36.616 -26.925 -32.321 1.00 86.44 187 TRP A C 1
ATOM 1435 O O . TRP A 1 187 ? 36.542 -25.699 -32.338 1.00 86.44 187 TRP A O 1
ATOM 1445 N N . ILE A 1 188 ? 37.710 -27.567 -31.895 1.00 89.75 188 ILE A N 1
ATOM 1446 C CA . ILE A 1 188 ? 38.931 -26.882 -31.446 1.00 89.75 188 ILE A CA 1
ATOM 1447 C C . ILE A 1 188 ? 39.584 -26.125 -32.606 1.00 89.75 188 ILE A C 1
ATOM 1449 O O . ILE A 1 188 ? 39.913 -24.952 -32.452 1.00 89.75 188 ILE A O 1
ATOM 1453 N N . LEU A 1 189 ? 39.739 -26.759 -33.773 1.00 92.44 189 LEU A N 1
ATOM 1454 C CA . LEU A 1 189 ? 40.324 -26.117 -34.954 1.00 92.44 189 LEU A CA 1
ATOM 1455 C C . LEU A 1 189 ? 39.450 -24.967 -35.476 1.00 92.44 189 LEU A C 1
ATOM 1457 O O . LEU A 1 189 ? 39.973 -23.906 -35.807 1.00 92.44 189 LEU A O 1
ATOM 1461 N N . ALA A 1 190 ? 38.126 -25.143 -35.497 1.00 91.38 190 ALA A N 1
ATOM 1462 C CA . ALA A 1 190 ? 37.188 -24.082 -35.861 1.00 91.38 190 ALA A CA 1
ATOM 1463 C C . ALA A 1 190 ? 37.232 -22.914 -34.861 1.00 91.38 190 ALA A C 1
ATOM 1465 O O . ALA A 1 190 ? 37.277 -21.756 -35.269 1.00 91.38 190 ALA A O 1
ATOM 1466 N N . GLY A 1 191 ? 37.277 -23.211 -33.558 1.00 91.25 191 GLY A N 1
ATOM 1467 C CA . GLY A 1 191 ? 37.432 -22.206 -32.507 1.00 91.25 191 GLY A CA 1
ATOM 1468 C C . GLY A 1 191 ? 38.745 -21.430 -32.630 1.00 91.25 191 GLY A C 1
ATOM 1469 O O . GLY A 1 191 ? 38.737 -20.206 -32.522 1.00 91.25 191 GLY A O 1
ATOM 1470 N N . LEU A 1 192 ? 39.852 -22.120 -32.928 1.00 93.19 192 LEU A N 1
ATOM 1471 C CA . LEU A 1 192 ? 41.156 -21.502 -33.181 1.00 93.19 192 LEU A CA 1
ATOM 1472 C C . LEU A 1 192 ? 41.107 -20.571 -34.401 1.00 93.19 192 LEU A C 1
ATOM 1474 O O . LEU A 1 192 ? 41.570 -19.439 -34.314 1.00 93.19 192 LEU A O 1
ATOM 1478 N N . ALA A 1 193 ? 40.511 -21.009 -35.514 1.00 93.31 193 ALA A N 1
ATOM 1479 C CA . ALA A 1 193 ? 40.378 -20.192 -36.721 1.00 93.31 193 ALA A CA 1
ATOM 1480 C C . ALA A 1 193 ? 39.536 -18.926 -36.481 1.00 93.31 193 ALA A C 1
ATOM 1482 O O . ALA A 1 193 ? 39.927 -17.841 -36.902 1.00 93.31 193 ALA A O 1
ATOM 1483 N N . ILE A 1 194 ? 38.412 -19.041 -35.762 1.00 94.44 194 ILE A N 1
ATOM 1484 C CA . ILE A 1 194 ? 37.566 -17.892 -35.396 1.00 94.44 194 ILE A CA 1
ATOM 1485 C C . ILE A 1 194 ? 38.328 -16.915 -34.494 1.00 94.44 194 ILE A C 1
ATOM 1487 O O . ILE A 1 194 ? 38.235 -15.705 -34.684 1.00 94.44 194 ILE A O 1
ATOM 1491 N N . LEU A 1 195 ? 39.079 -17.428 -33.516 1.00 91.62 195 LEU A N 1
ATOM 1492 C CA . LEU A 1 195 ? 39.846 -16.604 -32.586 1.00 91.62 195 LEU A CA 1
ATOM 1493 C C . LEU A 1 195 ? 40.958 -15.830 -33.306 1.00 91.62 195 LEU A C 1
ATOM 1495 O O . LEU A 1 195 ? 41.132 -14.647 -33.036 1.00 91.62 195 LEU A O 1
ATOM 1499 N N . LEU A 1 196 ? 41.652 -16.463 -34.256 1.00 91.44 196 LEU A N 1
ATOM 1500 C CA . LEU A 1 196 ? 42.650 -15.796 -35.098 1.00 91.44 196 LEU A CA 1
ATOM 1501 C C . LEU A 1 196 ? 42.018 -14.698 -35.966 1.00 91.44 196 LEU A C 1
ATOM 1503 O O . LEU A 1 196 ? 42.499 -13.572 -35.948 1.00 91.44 196 LEU A O 1
ATOM 1507 N N . LEU A 1 197 ? 40.884 -14.976 -36.622 1.00 92.25 197 LEU A N 1
ATOM 1508 C CA . LEU A 1 197 ? 40.155 -13.971 -37.408 1.00 92.25 197 LEU A CA 1
ATOM 1509 C C . LEU A 1 197 ? 39.679 -12.780 -36.563 1.00 92.25 197 LEU A C 1
ATOM 1511 O O . LEU A 1 197 ? 39.696 -11.645 -37.030 1.00 92.25 197 LEU A O 1
ATOM 1515 N N . LEU A 1 198 ? 39.253 -13.023 -35.320 1.00 92.62 198 LEU A N 1
ATOM 1516 C CA . LEU A 1 198 ? 38.879 -11.956 -34.390 1.00 92.62 198 LEU A CA 1
ATOM 1517 C C . LEU A 1 198 ? 40.083 -11.107 -33.978 1.00 92.62 198 LEU A C 1
ATOM 1519 O O . LEU A 1 198 ? 39.953 -9.890 -33.898 1.00 92.62 198 LEU A O 1
ATOM 1523 N N . ILE A 1 199 ? 41.235 -11.728 -33.719 1.00 92.00 199 ILE A N 1
ATOM 1524 C CA . ILE A 1 199 ? 42.467 -11.005 -33.380 1.00 92.00 199 ILE A CA 1
ATOM 1525 C C . ILE A 1 199 ? 42.926 -10.146 -34.559 1.00 92.00 199 ILE A C 1
ATOM 1527 O O . ILE A 1 199 ? 43.239 -8.978 -34.352 1.00 92.00 199 ILE A O 1
ATOM 1531 N N . ASP A 1 200 ? 42.900 -10.680 -35.779 1.00 87.50 200 ASP A N 1
ATOM 1532 C CA . ASP A 1 200 ? 43.258 -9.925 -36.984 1.00 87.50 200 ASP A CA 1
ATOM 1533 C C . ASP A 1 200 ? 42.297 -8.749 -37.227 1.00 87.50 200 ASP A C 1
ATOM 1535 O O . ASP A 1 200 ? 42.724 -7.668 -37.621 1.00 87.50 200 ASP A O 1
ATOM 1539 N N . TYR A 1 201 ? 41.002 -8.928 -36.940 1.00 85.06 201 TYR A N 1
ATOM 1540 C CA . TYR A 1 201 ? 39.995 -7.870 -37.069 1.00 85.06 201 TYR A CA 1
ATOM 1541 C C . TYR A 1 201 ? 40.108 -6.780 -35.988 1.00 85.06 201 TYR A C 1
ATOM 1543 O O . TYR A 1 201 ? 39.819 -5.621 -36.259 1.00 85.06 201 TYR A O 1
ATOM 1551 N N . VAL A 1 202 ? 40.506 -7.138 -34.763 1.00 80.50 202 VAL A N 1
ATOM 1552 C CA . VAL A 1 202 ? 40.681 -6.200 -33.634 1.00 80.50 202 VAL A CA 1
ATOM 1553 C C . VAL A 1 202 ? 42.069 -5.538 -33.640 1.00 80.50 202 VAL A C 1
ATOM 1555 O O . VAL A 1 202 ? 42.259 -4.502 -33.011 1.00 80.50 202 VAL A O 1
ATOM 1558 N N . GLY A 1 203 ? 43.043 -6.129 -34.338 1.00 65.69 203 GLY A N 1
ATOM 1559 C CA . GLY A 1 203 ? 44.405 -5.614 -34.506 1.00 65.69 203 GLY A CA 1
ATOM 1560 C C . GLY A 1 203 ? 44.579 -4.539 -35.592 1.00 65.69 203 GLY A C 1
ATOM 1561 O O . GLY A 1 203 ? 45.711 -4.104 -35.808 1.00 65.69 203 GLY A O 1
ATOM 1562 N N . CYS A 1 204 ? 43.499 -4.117 -36.261 1.00 50.59 204 CYS A N 1
ATOM 1563 C CA . CYS A 1 204 ? 43.416 -2.918 -37.110 1.00 50.59 204 CYS A CA 1
AT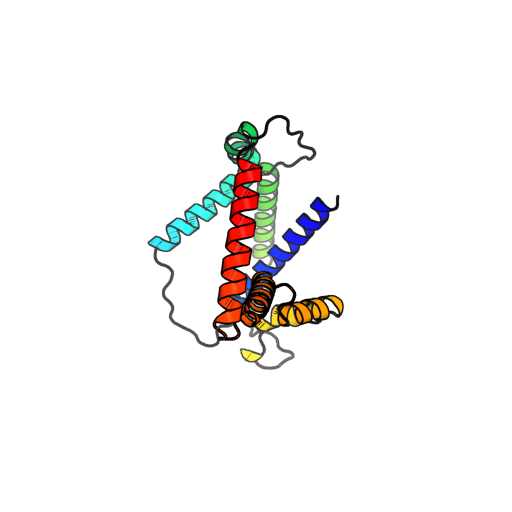OM 1564 C C . CYS A 1 204 ? 42.722 -1.774 -36.364 1.00 50.59 204 CYS A C 1
ATOM 1566 O O . CYS A 1 204 ? 43.161 -0.617 -36.551 1.00 50.59 204 CYS A O 1
#

Sequence (204 aa):
VVWLATAMFGSTLTLASFVKLIYATFLTVPEKPHSVKEVSASMWIPMVIMAGLCIIFGVGAWGIPLKFFVLPVVPGVSFSGYWQPGLATLLMIIAFIAGGIIFIAGQLKKAAVCTPFVGGEEFEPEMGVSPEGFYHTIKNIKILKAIYHQAEKKRFDVYYIAKNIVVKVSDALSGTRTGILSTYLLWILAGLAILLLLIDYVGC

InterPro domains:
  IPR052175 Complex I-like Hydrogenase Component [PTHR42682] (7-198)